Protein AF-A0A0S4LCI7-F1 (afdb_monomer_lite)

Organism: NCBI:txid1742973

Sequence (213 aa):
MNEFISEDDLQTFEGWLKYQAIDTSMMTTEELTTWRYCFEETRKQRAASSKVGLMNLKTVPGENKYAVAVREGTDLFLVLWIRRNQKGEYFVLKPMSDRQLDLHSRHHHDGTLHHKVFKQKVLPAQKSQSFPIINGFTPKDTGAICDPKAFTGIVEVASGILGPRHGCIGVVLADSGSGLPDYTWAYEILTQTVFREVSPHVVVSIMRKKHSG

pLDDT: mean 82.08, std 12.92, range [40.12, 97.25]

Structure (mmCIF, N/CA/C/O backbone):
data_AF-A0A0S4LCI7-F1
#
_entry.id   AF-A0A0S4LCI7-F1
#
loop_
_atom_site.group_PDB
_atom_site.id
_atom_site.type_symbol
_atom_site.label_atom_id
_atom_site.label_alt_id
_atom_site.label_comp_id
_atom_site.label_asym_id
_atom_site.label_entity_id
_atom_site.label_seq_id
_atom_site.pdbx_PDB_ins_code
_atom_site.Cartn_x
_atom_site.Cartn_y
_atom_site.Cartn_z
_atom_site.occupancy
_atom_site.B_iso_or_equiv
_atom_site.auth_seq_id
_atom_site.auth_comp_id
_atom_site.auth_asym_id
_atom_site.auth_atom_id
_atom_site.pdbx_PDB_model_num
ATOM 1 N N . MET A 1 1 ? -2.223 -10.525 21.954 1.00 47.72 1 MET A N 1
ATOM 2 C CA . MET A 1 1 ? -2.304 -10.668 20.484 1.00 47.72 1 MET A CA 1
ATOM 3 C C . MET A 1 1 ? -3.151 -9.503 19.995 1.00 47.72 1 MET A C 1
ATOM 5 O O . MET A 1 1 ? -4.313 -9.451 20.373 1.00 47.72 1 MET A O 1
ATOM 9 N N . ASN A 1 2 ? -2.580 -8.515 19.294 1.00 60.47 2 ASN A N 1
ATOM 10 C CA . ASN A 1 2 ? -3.410 -7.444 18.733 1.00 60.47 2 ASN A CA 1
ATOM 11 C C . ASN A 1 2 ? -4.132 -8.014 17.519 1.00 60.47 2 ASN A C 1
ATOM 13 O O . ASN A 1 2 ? -3.515 -8.315 16.502 1.00 60.47 2 ASN A O 1
ATOM 17 N N . GLU A 1 3 ? -5.429 -8.226 17.689 1.00 80.44 3 GLU A N 1
ATOM 18 C CA . GLU A 1 3 ? -6.339 -8.633 16.632 1.00 80.44 3 GLU A CA 1
ATOM 19 C C . GLU A 1 3 ? -6.263 -7.643 15.463 1.00 80.44 3 GLU A C 1
ATOM 21 O O . GLU A 1 3 ? -6.145 -6.429 15.671 1.00 80.44 3 GLU A O 1
ATOM 26 N N . PHE A 1 4 ? -6.302 -8.171 14.237 1.00 84.06 4 PHE A N 1
ATOM 27 C CA . PHE A 1 4 ? -6.323 -7.349 13.036 1.00 84.06 4 PHE A CA 1
ATOM 28 C C . PHE A 1 4 ? -7.497 -6.364 13.105 1.00 84.06 4 PHE A C 1
ATOM 30 O O . PHE A 1 4 ? -8.615 -6.738 13.435 1.00 84.06 4 PHE A O 1
ATOM 37 N N . ILE A 1 5 ? -7.213 -5.102 12.800 1.00 84.31 5 ILE A N 1
ATOM 38 C CA . ILE A 1 5 ? -8.198 -4.028 12.693 1.00 84.31 5 ILE A CA 1
ATOM 39 C C . ILE A 1 5 ? -8.401 -3.812 11.204 1.00 84.31 5 ILE A C 1
ATOM 41 O O . ILE A 1 5 ? -7.460 -3.409 10.512 1.00 84.31 5 ILE A O 1
ATOM 45 N N . SER A 1 6 ? -9.602 -4.123 10.742 1.00 86.62 6 SER A N 1
ATOM 46 C CA . SER A 1 6 ? -10.089 -3.833 9.406 1.00 86.62 6 SER A CA 1
ATOM 47 C C . SER A 1 6 ? -10.501 -2.368 9.287 1.00 86.62 6 SER A C 1
ATOM 49 O O . SER A 1 6 ? -10.585 -1.618 10.259 1.00 86.62 6 SER A O 1
ATOM 51 N N . GLU A 1 7 ? -10.754 -1.936 8.061 1.00 83.81 7 GLU A N 1
ATOM 52 C CA . GLU A 1 7 ? -11.326 -0.618 7.818 1.00 83.81 7 GLU A CA 1
ATOM 53 C C . GLU A 1 7 ? -12.780 -0.510 8.299 1.00 83.81 7 GLU A C 1
ATOM 55 O O . GLU A 1 7 ? -13.186 0.545 8.786 1.00 83.81 7 GLU A O 1
ATOM 60 N N . ASP A 1 8 ? -13.539 -1.605 8.229 1.00 86.06 8 ASP A N 1
ATOM 61 C CA . ASP A 1 8 ? -14.937 -1.640 8.667 1.00 86.06 8 ASP A CA 1
ATOM 62 C C . ASP A 1 8 ? -15.045 -1.460 10.189 1.00 86.06 8 ASP A C 1
ATOM 64 O O . ASP A 1 8 ? -15.966 -0.799 10.667 1.00 86.06 8 ASP A O 1
ATOM 68 N N . ASP A 1 9 ? -14.051 -1.930 10.952 1.00 86.38 9 ASP A N 1
ATOM 69 C CA . ASP A 1 9 ? -13.977 -1.688 12.399 1.00 86.38 9 ASP A CA 1
ATOM 70 C C . ASP A 1 9 ? -13.953 -0.188 12.726 1.00 86.38 9 ASP A C 1
ATOM 72 O O . ASP A 1 9 ? -14.488 0.239 13.751 1.00 86.38 9 ASP A O 1
ATOM 76 N N . LEU A 1 10 ? -13.399 0.641 11.832 1.00 86.50 10 LEU A N 1
ATOM 77 C CA . LEU A 1 10 ? -13.348 2.091 12.012 1.00 86.50 10 LEU A CA 1
ATOM 78 C C . LEU A 1 10 ? -14.710 2.781 11.838 1.00 86.50 10 LEU A C 1
ATOM 80 O O . LEU A 1 10 ? -14.784 3.993 12.053 1.00 86.50 10 LEU A O 1
ATOM 84 N N . GLN A 1 11 ? -15.752 2.050 11.424 1.00 86.31 11 GLN A N 1
ATOM 85 C CA . GLN A 1 11 ? -17.135 2.536 11.346 1.00 86.31 11 GLN A CA 1
ATOM 86 C C . GLN A 1 11 ? -17.870 2.429 12.687 1.00 86.31 11 GLN A C 1
ATOM 88 O O . GLN A 1 11 ? -18.958 2.988 12.837 1.00 86.31 11 GLN A O 1
ATOM 93 N N . THR A 1 12 ? -17.283 1.730 13.660 1.00 90.19 12 THR A N 1
ATOM 94 C CA . THR A 1 12 ? -17.812 1.594 15.021 1.00 90.19 12 THR A CA 1
ATOM 95 C C . THR A 1 12 ? -16.982 2.422 15.992 1.00 90.19 12 THR A C 1
ATOM 97 O O . THR A 1 12 ? -15.785 2.633 15.781 1.00 90.19 12 THR A O 1
ATOM 100 N N . PHE A 1 13 ? -17.606 2.897 17.069 1.00 88.38 13 PHE A N 1
ATOM 101 C CA . PHE A 1 13 ? -16.903 3.687 18.075 1.00 88.38 13 PHE A CA 1
ATOM 102 C C . PHE A 1 13 ? -15.833 2.843 18.780 1.00 88.38 13 PHE A C 1
ATOM 104 O O . PHE A 1 13 ? -14.697 3.279 18.945 1.00 88.38 13 PHE A O 1
ATOM 111 N N . GLU A 1 14 ? -16.173 1.602 19.118 1.00 89.00 14 GLU A N 1
ATOM 112 C CA . GLU A 1 14 ? -15.318 0.645 19.814 1.00 89.00 14 GLU A CA 1
ATOM 113 C C . GLU A 1 14 ? -14.102 0.253 18.960 1.00 89.00 14 GLU A C 1
ATOM 115 O O . GLU A 1 14 ? -12.961 0.303 19.430 1.00 89.00 14 GLU A O 1
ATOM 120 N N . GLY A 1 15 ? -14.320 -0.075 17.683 1.00 86.62 15 GLY A N 1
ATOM 121 C CA . GLY A 1 15 ? -13.236 -0.388 16.752 1.00 86.62 15 GLY A CA 1
ATOM 122 C C . GLY A 1 15 ? -12.342 0.821 16.467 1.00 86.62 15 GLY A C 1
ATOM 123 O O . GLY A 1 15 ? -11.115 0.688 16.408 1.00 86.62 15 GLY A O 1
ATOM 124 N N . TRP A 1 16 ? -12.917 2.025 16.390 1.00 87.62 16 TRP A N 1
ATOM 125 C CA . TRP A 1 16 ? -12.147 3.259 16.256 1.00 87.62 16 TRP A CA 1
ATOM 126 C C . TRP A 1 16 ? -11.293 3.564 17.499 1.00 87.62 16 TRP A C 1
ATOM 128 O O . TRP A 1 16 ? -10.125 3.914 17.349 1.00 87.62 16 TRP A O 1
ATOM 138 N N . LEU A 1 17 ? -11.793 3.359 18.722 1.00 87.75 17 LEU A N 1
ATOM 139 C CA . LEU A 1 17 ? -10.988 3.511 19.947 1.00 87.75 17 LEU A CA 1
ATOM 140 C C . LEU A 1 17 ? -9.850 2.488 20.027 1.00 87.75 17 LEU A C 1
ATOM 142 O O . LEU A 1 17 ? -8.710 2.847 20.332 1.00 87.75 17 LEU A O 1
ATOM 146 N N . LYS A 1 18 ? -10.126 1.227 19.675 1.00 86.00 18 LYS A N 1
ATOM 147 C CA . LYS A 1 18 ? -9.103 0.174 19.574 1.00 86.00 18 LYS A CA 1
ATOM 148 C C . LYS A 1 18 ? -8.014 0.554 18.568 1.00 86.00 18 LYS A C 1
ATOM 150 O O . LYS A 1 18 ? -6.822 0.352 18.823 1.00 86.00 18 LYS A O 1
ATOM 155 N N . TYR A 1 19 ? -8.402 1.162 17.447 1.00 83.69 19 TYR A N 1
ATOM 156 C CA . TYR A 1 19 ? -7.469 1.725 16.474 1.00 83.69 19 TYR A CA 1
ATOM 157 C C . TYR A 1 19 ? -6.592 2.829 17.081 1.00 83.69 19 TYR A C 1
ATOM 159 O O . TYR A 1 19 ? -5.370 2.761 16.924 1.00 83.69 19 TYR A O 1
ATOM 167 N N . GLN A 1 20 ? -7.179 3.759 17.842 1.00 84.50 20 GLN A N 1
ATOM 168 C CA . GLN A 1 20 ? -6.447 4.808 18.570 1.00 84.50 20 GLN A CA 1
ATOM 169 C C . GLN A 1 20 ? -5.599 4.279 19.742 1.00 84.50 20 GLN A C 1
ATOM 171 O O . GLN A 1 20 ? -4.829 5.038 20.323 1.00 84.50 20 GLN A O 1
ATOM 176 N N . ALA A 1 21 ? -5.691 2.982 20.066 1.00 83.38 21 ALA A N 1
ATOM 177 C CA . ALA A 1 21 ? -5.013 2.355 21.202 1.00 83.38 21 ALA A CA 1
ATOM 178 C C . ALA A 1 21 ? -5.456 2.903 22.569 1.00 83.38 21 ALA A C 1
ATOM 180 O O . ALA A 1 21 ? -4.655 2.957 23.499 1.00 83.38 21 ALA A O 1
ATOM 181 N N . ILE A 1 22 ? -6.718 3.314 22.677 1.00 81.25 22 ILE A N 1
ATOM 182 C CA . ILE A 1 22 ? -7.282 3.876 23.904 1.00 81.25 22 ILE A CA 1
ATOM 183 C C . ILE A 1 22 ? -7.917 2.755 24.725 1.00 81.25 22 ILE A C 1
ATOM 185 O O . ILE A 1 22 ? -8.750 2.008 24.211 1.00 81.25 22 ILE A O 1
ATOM 189 N N . ASP A 1 23 ? -7.538 2.660 25.999 1.00 78.06 23 ASP A N 1
ATOM 190 C CA . ASP A 1 23 ? -8.190 1.782 26.969 1.00 78.06 23 ASP A CA 1
ATOM 191 C C . ASP A 1 23 ? -9.361 2.517 27.628 1.00 78.06 23 ASP A C 1
ATOM 193 O O . ASP A 1 23 ? -9.180 3.442 28.420 1.00 78.06 23 ASP A O 1
ATOM 197 N N . THR A 1 24 ? -10.580 2.097 27.294 1.00 77.81 24 THR A N 1
ATOM 198 C CA . THR A 1 24 ? -11.809 2.707 27.809 1.00 77.81 24 THR A CA 1
ATOM 199 C C . THR A 1 24 ? -12.101 2.365 29.265 1.00 77.81 24 THR A C 1
ATOM 201 O O . THR A 1 24 ? -12.928 3.033 29.879 1.00 77.81 24 THR A O 1
ATOM 204 N N . SER A 1 25 ? -11.459 1.335 29.831 1.00 79.50 25 SER A N 1
ATOM 205 C CA . SER A 1 25 ? -11.727 0.878 31.203 1.00 79.50 25 SER A CA 1
ATOM 206 C C . SER A 1 25 ? -11.283 1.877 32.274 1.00 79.50 25 SER A C 1
ATOM 208 O O . SER A 1 25 ? -11.773 1.827 33.400 1.00 79.50 25 SER A O 1
ATOM 210 N N . MET A 1 26 ? -10.393 2.807 31.914 1.00 74.69 26 MET A N 1
ATOM 211 C CA . MET A 1 26 ? -9.861 3.831 32.815 1.00 74.69 26 MET A CA 1
ATOM 212 C C . MET A 1 26 ? -10.446 5.227 32.564 1.00 74.69 26 MET A C 1
ATOM 214 O O . MET A 1 26 ? -9.968 6.197 33.145 1.00 74.69 26 MET A O 1
ATOM 218 N N . MET A 1 27 ? -11.452 5.347 31.695 1.00 85.56 27 MET A N 1
ATOM 219 C CA . MET A 1 27 ? -11.972 6.645 31.267 1.00 85.56 27 MET A CA 1
ATOM 220 C C . MET A 1 27 ? -13.183 7.080 32.078 1.00 85.56 27 MET A C 1
ATOM 222 O O . MET A 1 27 ? -14.080 6.294 32.387 1.00 85.56 27 MET A O 1
ATOM 226 N N . THR A 1 28 ? -13.242 8.374 32.354 1.00 88.94 28 THR A N 1
ATOM 227 C CA . THR A 1 28 ? -14.430 9.022 32.901 1.00 88.94 28 THR A CA 1
ATOM 228 C C . THR A 1 28 ? -15.532 9.154 31.842 1.00 88.94 28 THR A C 1
ATOM 230 O O . THR A 1 28 ? -15.294 9.124 30.631 1.00 88.94 28 THR A O 1
ATOM 233 N N . THR A 1 29 ? -16.771 9.357 32.291 1.00 88.31 29 THR A N 1
ATOM 234 C CA . THR A 1 29 ? -17.929 9.587 31.408 1.00 88.31 29 THR A CA 1
ATOM 235 C C . THR A 1 29 ? -17.754 10.824 30.514 1.00 88.31 29 THR A C 1
ATOM 237 O O . THR A 1 29 ? -18.189 10.834 29.360 1.00 88.31 29 THR A O 1
ATOM 240 N N . GLU A 1 30 ? -17.103 11.869 31.024 1.00 89.56 30 GLU A N 1
ATOM 241 C CA . GLU A 1 30 ? -16.842 13.120 30.299 1.00 89.56 30 GLU A CA 1
ATOM 242 C C . GLU A 1 30 ? -15.812 12.917 29.181 1.00 89.56 30 GLU A C 1
ATOM 244 O O . GLU A 1 30 ? -16.014 13.360 28.044 1.00 89.56 30 GLU A O 1
ATOM 249 N N . GLU A 1 31 ? -14.747 12.165 29.460 1.00 86.69 31 GLU A N 1
ATOM 250 C CA . GLU A 1 31 ? -13.765 11.781 28.447 1.00 86.69 31 GLU A CA 1
ATOM 251 C C . GLU A 1 31 ? -14.409 10.900 27.372 1.00 86.69 31 GLU A C 1
ATOM 253 O O . GLU A 1 31 ? -14.247 11.175 26.183 1.00 86.69 31 GLU A O 1
ATOM 258 N N . LEU A 1 32 ? -15.213 9.900 27.754 1.00 88.75 32 LEU A N 1
ATOM 259 C CA . LEU A 1 32 ? -15.938 9.056 26.794 1.00 88.75 32 LEU A CA 1
ATOM 260 C C . LEU A 1 32 ? -16.874 9.873 25.892 1.00 88.75 32 LEU A C 1
ATOM 262 O O . LEU A 1 32 ? -16.963 9.607 24.691 1.00 88.75 32 LEU A O 1
ATOM 266 N N . THR A 1 33 ? -17.534 10.893 26.444 1.00 89.75 33 THR A N 1
ATOM 267 C CA . THR A 1 33 ? -18.386 11.817 25.680 1.00 89.75 33 THR A CA 1
ATOM 268 C C . THR A 1 33 ? -17.564 12.618 24.669 1.00 89.75 33 THR A C 1
ATOM 270 O O . THR A 1 33 ? -17.953 12.732 23.505 1.00 89.75 33 THR A O 1
ATOM 273 N N . THR A 1 34 ? -16.392 13.106 25.080 1.00 89.94 34 THR A N 1
ATOM 274 C CA . THR A 1 34 ? -15.459 13.827 24.203 1.00 89.94 34 THR A CA 1
ATOM 275 C C . THR A 1 34 ? -14.972 12.941 23.056 1.00 89.94 34 THR A C 1
ATOM 277 O O . THR A 1 34 ? -15.014 13.342 21.893 1.00 89.94 34 THR A O 1
ATOM 280 N N . TRP A 1 35 ? -14.577 11.700 23.345 1.00 89.12 35 TRP A N 1
ATOM 281 C CA . TRP A 1 35 ? -14.148 10.761 22.309 1.00 89.12 35 TRP A CA 1
ATOM 282 C C . TRP A 1 35 ? -15.275 10.387 21.357 1.00 89.12 35 TRP A C 1
ATOM 284 O O . TRP A 1 35 ? -15.040 10.268 20.153 1.00 89.12 35 TRP A O 1
ATOM 294 N N . ARG A 1 36 ? -16.504 10.252 21.863 1.00 91.38 36 ARG A N 1
ATOM 295 C CA . ARG A 1 36 ? -17.680 9.998 21.026 1.00 91.38 36 ARG A CA 1
ATOM 296 C C . ARG A 1 36 ? -17.965 11.164 20.084 1.00 91.38 36 ARG A C 1
ATOM 298 O O . ARG A 1 36 ? -18.243 10.931 18.911 1.00 91.38 36 ARG A O 1
ATOM 305 N N . TYR A 1 37 ? -17.816 12.400 20.556 1.00 89.81 37 TYR A N 1
ATOM 306 C CA . TYR A 1 37 ? -17.877 13.580 19.695 1.00 89.81 37 TYR A CA 1
ATOM 307 C C . TYR A 1 37 ? -16.797 13.541 18.598 1.00 89.81 37 TYR A C 1
ATOM 309 O O . TYR A 1 37 ? -17.117 13.669 17.418 1.00 89.81 37 TYR A O 1
ATOM 317 N N . CYS A 1 38 ? -15.535 13.276 18.955 1.00 88.25 38 CYS A N 1
ATOM 318 C CA . CYS A 1 38 ? -14.433 13.167 17.989 1.00 88.25 38 CYS A CA 1
ATOM 319 C C . CYS A 1 38 ? -14.655 12.062 16.944 1.00 88.25 38 CYS A C 1
ATOM 321 O O . CYS A 1 38 ? -14.330 12.245 15.766 1.00 88.25 38 CYS A O 1
ATOM 323 N N . PHE A 1 39 ? -15.207 10.922 17.359 1.00 90.06 39 PHE A N 1
ATOM 324 C CA . PHE A 1 39 ? -15.571 9.832 16.459 1.00 90.06 39 PHE A CA 1
ATOM 325 C C . PHE A 1 39 ? -16.629 10.275 15.444 1.00 90.06 39 PHE A C 1
ATOM 327 O O . PHE A 1 39 ? -16.438 10.081 14.244 1.00 90.06 39 PHE A O 1
ATOM 334 N N . GLU A 1 40 ? -17.705 10.920 15.901 1.00 91.12 40 GLU A N 1
ATOM 335 C CA . GLU A 1 40 ? -18.764 11.412 15.017 1.00 91.12 40 GLU A CA 1
ATOM 336 C C . GLU A 1 40 ? -18.252 12.468 14.032 1.00 91.12 40 GLU A C 1
ATOM 338 O O . GLU A 1 40 ? -18.571 12.406 12.845 1.00 91.12 40 GLU A O 1
ATOM 343 N N . GLU A 1 41 ? -17.399 13.392 14.480 1.00 88.06 41 GLU A N 1
ATOM 344 C CA . GLU A 1 41 ? -16.765 14.375 13.595 1.00 88.06 41 GLU A CA 1
ATOM 345 C C . GLU A 1 41 ? -15.849 13.707 12.564 1.00 88.06 41 GLU A C 1
ATOM 347 O O . GLU A 1 41 ? -15.928 14.010 11.372 1.00 88.06 41 GLU A O 1
ATOM 352 N N . THR A 1 42 ? -15.043 12.726 12.981 1.00 83.44 42 THR A N 1
ATOM 353 C CA . THR A 1 42 ? -14.201 11.943 12.063 1.00 83.44 42 THR A CA 1
ATOM 354 C C . THR A 1 42 ? -15.057 11.197 11.036 1.00 83.44 42 THR A C 1
ATOM 356 O O . THR A 1 42 ? -14.738 11.184 9.846 1.00 83.44 42 THR A O 1
ATOM 359 N N . ARG A 1 43 ? -16.176 10.602 11.466 1.00 85.19 43 ARG A N 1
ATOM 360 C CA . ARG A 1 43 ? -17.111 9.888 10.590 1.00 85.19 43 ARG A CA 1
ATOM 361 C C . ARG A 1 43 ? -17.756 10.829 9.572 1.00 85.19 43 ARG A C 1
ATOM 363 O O . ARG A 1 43 ? -17.787 10.500 8.387 1.00 85.19 43 ARG A O 1
ATOM 370 N N . LYS A 1 44 ? -18.200 12.017 9.998 1.00 84.75 44 LYS A N 1
ATOM 371 C CA . LYS A 1 44 ? -18.726 13.061 9.099 1.00 84.75 44 LYS A CA 1
ATOM 372 C C . LYS A 1 44 ? -17.680 13.505 8.077 1.00 84.75 44 LYS A C 1
ATOM 374 O O . LYS A 1 44 ? -17.993 13.595 6.894 1.00 84.75 44 LYS A O 1
ATOM 379 N N . GLN A 1 45 ? -16.438 13.738 8.506 1.00 78.50 45 GLN A N 1
ATOM 380 C CA . GLN A 1 45 ? -15.343 14.132 7.612 1.00 78.50 45 GLN A CA 1
ATOM 381 C C . GLN A 1 45 ? -15.032 13.055 6.565 1.00 78.50 45 GLN A C 1
ATOM 383 O O . GLN A 1 45 ? -14.842 13.370 5.388 1.00 78.50 45 GLN A O 1
ATOM 388 N N . ARG A 1 46 ? -15.023 11.777 6.964 1.00 75.44 46 ARG A N 1
ATOM 389 C CA . ARG A 1 46 ? -14.846 10.653 6.032 1.00 75.44 46 ARG A CA 1
ATOM 390 C C . ARG A 1 46 ? -15.996 10.553 5.039 1.00 75.44 46 ARG A C 1
ATOM 392 O O . ARG A 1 46 ? -15.744 10.450 3.846 1.00 75.44 46 ARG A O 1
ATOM 399 N N . ALA A 1 47 ? -17.238 10.661 5.508 1.00 77.00 47 ALA A N 1
ATOM 400 C CA . ALA A 1 47 ? -18.415 10.643 4.640 1.00 77.00 47 ALA A CA 1
ATOM 401 C C . ALA A 1 47 ? -18.435 11.817 3.642 1.00 77.00 47 ALA A C 1
ATOM 403 O O . ALA A 1 47 ? -18.903 11.660 2.517 1.00 77.00 47 ALA A O 1
ATOM 404 N N . ALA A 1 48 ? -17.906 12.979 4.034 1.00 75.00 48 ALA A N 1
ATOM 405 C CA . ALA A 1 48 ? -17.774 14.147 3.164 1.00 75.00 48 ALA A CA 1
ATOM 406 C C . ALA A 1 48 ? -16.590 14.051 2.180 1.00 75.00 48 ALA A C 1
ATOM 408 O O . ALA A 1 48 ? -16.543 14.791 1.194 1.00 75.00 48 ALA A O 1
ATOM 409 N N . SER A 1 49 ? -15.628 13.159 2.427 1.00 67.19 49 SER A N 1
ATOM 410 C CA . SER A 1 49 ? -14.463 12.983 1.562 1.00 67.19 49 SER A CA 1
ATOM 411 C C . SER A 1 49 ? -14.860 12.256 0.278 1.00 67.19 49 SER A C 1
ATOM 413 O O . SER A 1 49 ? -15.393 11.148 0.297 1.00 67.19 49 SER A O 1
ATOM 415 N N . SER A 1 50 ? -14.584 12.875 -0.872 1.00 61.09 50 SER A N 1
ATOM 416 C CA . SER A 1 50 ? -14.851 12.249 -2.169 1.00 61.09 50 SER A CA 1
ATOM 417 C C . SER A 1 50 ? -13.927 11.053 -2.375 1.00 61.09 50 SER A C 1
ATOM 419 O O . SER A 1 50 ? -12.707 11.194 -2.316 1.00 61.09 50 SER A O 1
ATOM 421 N N . LYS A 1 51 ? -14.491 9.879 -2.662 1.00 68.06 51 LYS A N 1
ATOM 422 C CA . LYS A 1 51 ? -13.700 8.711 -3.069 1.00 68.06 51 LYS A CA 1
ATOM 423 C C . LYS A 1 51 ? -13.015 8.992 -4.409 1.00 68.06 51 LYS A C 1
ATOM 425 O O . LYS A 1 51 ? -13.596 9.635 -5.281 1.00 68.06 51 LYS A O 1
ATOM 430 N N . VAL A 1 52 ? -11.794 8.482 -4.590 1.00 65.88 52 VAL A N 1
ATOM 431 C CA . VAL A 1 52 ? -10.998 8.685 -5.821 1.00 65.88 52 VAL A CA 1
ATOM 432 C C . VAL A 1 52 ? -11.692 8.082 -7.054 1.00 65.88 52 VAL A C 1
ATOM 434 O O . VAL A 1 52 ? -11.501 8.565 -8.170 1.00 65.88 52 VAL A O 1
ATOM 437 N N . GLY A 1 53 ? -12.531 7.057 -6.859 1.00 72.06 53 GLY A N 1
ATOM 438 C CA . GLY A 1 53 ? -13.244 6.371 -7.937 1.00 72.06 53 GLY A CA 1
ATOM 439 C C . GLY A 1 53 ? -12.304 5.546 -8.820 1.00 72.06 53 GLY A C 1
ATOM 440 O O . GLY A 1 53 ? -11.262 5.075 -8.364 1.00 72.06 53 GLY A O 1
ATOM 441 N N . LEU A 1 54 ? -12.670 5.346 -10.088 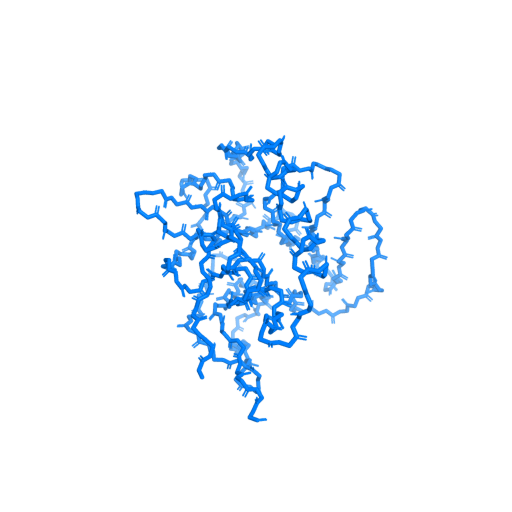1.00 73.69 54 LEU A N 1
ATOM 442 C CA . LEU A 1 54 ? -11.809 4.671 -11.063 1.00 73.69 54 LEU A CA 1
ATOM 443 C C . LEU A 1 54 ? -10.718 5.634 -11.554 1.00 73.69 54 LEU A C 1
ATOM 445 O O . LEU A 1 54 ? -11.012 6.682 -12.134 1.00 73.69 54 LEU A O 1
ATOM 449 N N . MET A 1 55 ? -9.447 5.274 -11.364 1.00 72.19 55 MET A N 1
ATOM 450 C CA . MET A 1 55 ? -8.337 6.079 -11.876 1.00 72.19 55 MET A CA 1
ATOM 451 C C . MET A 1 55 ? -8.149 5.872 -13.380 1.00 72.19 55 MET A C 1
ATOM 453 O O . MET A 1 55 ? -7.851 4.774 -13.840 1.00 72.19 55 MET A O 1
ATOM 457 N N . ASN A 1 56 ? -8.234 6.956 -14.153 1.00 71.31 56 ASN A N 1
ATOM 458 C CA . ASN A 1 56 ? -7.921 6.936 -15.581 1.00 71.31 56 ASN A CA 1
ATOM 459 C C . ASN A 1 56 ? -6.401 7.051 -15.807 1.00 71.31 56 ASN A C 1
ATOM 461 O O . ASN A 1 56 ? -5.863 8.138 -16.046 1.00 71.31 56 ASN A O 1
ATOM 465 N N . LEU A 1 57 ? -5.694 5.926 -15.685 1.00 81.50 57 LEU A N 1
ATOM 466 C CA . LEU A 1 57 ? -4.263 5.836 -15.967 1.00 81.50 57 LEU A CA 1
ATOM 467 C C . LEU A 1 57 ? -4.035 5.544 -17.453 1.00 81.50 57 LEU A C 1
ATOM 469 O O . LEU A 1 57 ? -4.151 4.411 -17.907 1.00 81.50 57 LEU A O 1
ATOM 473 N N . LYS A 1 58 ? -3.645 6.567 -18.220 1.00 79.62 58 LYS A N 1
ATOM 474 C CA . LYS A 1 58 ? -3.303 6.396 -19.638 1.00 79.62 58 LYS A CA 1
ATOM 475 C C . LYS A 1 58 ? -2.084 5.490 -19.808 1.00 79.62 58 LYS A C 1
ATOM 477 O O . LYS A 1 58 ? -1.044 5.701 -19.173 1.00 79.62 58 LYS A O 1
ATOM 482 N N . THR A 1 59 ? -2.175 4.520 -20.709 1.00 80.25 59 THR A N 1
ATOM 483 C CA . THR A 1 59 ? -1.014 3.756 -21.175 1.00 80.25 59 THR A CA 1
ATOM 484 C C . THR A 1 59 ? -0.150 4.652 -22.054 1.00 80.25 59 THR A C 1
ATOM 486 O O . THR A 1 59 ? -0.642 5.287 -22.982 1.00 80.25 59 THR A O 1
ATOM 489 N N . VAL A 1 60 ? 1.140 4.728 -21.735 1.00 82.75 60 VAL A N 1
ATOM 490 C CA . VAL A 1 60 ? 2.129 5.494 -22.495 1.00 82.75 60 VAL A CA 1
ATOM 491 C C . VAL A 1 60 ? 3.206 4.501 -22.925 1.00 82.75 60 VAL A C 1
ATOM 493 O O . VAL A 1 60 ? 3.778 3.847 -22.050 1.00 82.75 60 VAL A O 1
ATOM 496 N N . PRO A 1 61 ? 3.478 4.344 -24.233 1.00 85.75 61 PRO A N 1
ATOM 497 C CA . PRO A 1 61 ? 4.521 3.439 -24.704 1.00 85.75 61 PRO A CA 1
ATOM 498 C C . PRO A 1 61 ? 5.872 3.735 -24.043 1.00 85.75 61 PRO A C 1
ATOM 500 O O . PRO A 1 61 ? 6.260 4.895 -23.902 1.00 85.75 61 PRO A O 1
ATOM 503 N N . GLY A 1 62 ? 6.587 2.691 -23.622 1.00 84.25 62 GLY A N 1
ATOM 504 C CA . GLY A 1 62 ? 7.881 2.821 -22.940 1.00 84.25 62 GLY A CA 1
ATOM 505 C C . GLY A 1 62 ? 7.803 3.188 -21.451 1.00 84.25 62 GLY A C 1
ATOM 506 O O . GLY A 1 62 ? 8.845 3.310 -20.808 1.00 84.25 62 GLY A O 1
ATOM 507 N N . GLU A 1 63 ? 6.603 3.345 -20.884 1.00 89.88 63 GLU A N 1
ATOM 508 C CA . GLU A 1 63 ? 6.408 3.416 -19.434 1.00 89.88 63 GLU A CA 1
ATOM 509 C C . GLU A 1 63 ? 5.974 2.066 -18.871 1.00 89.88 63 GLU A C 1
ATOM 511 O O . GLU A 1 63 ? 5.165 1.368 -19.476 1.00 89.88 63 GLU A O 1
ATOM 516 N N . ASN A 1 64 ? 6.449 1.746 -17.667 1.00 93.44 64 ASN A N 1
ATOM 517 C CA . ASN A 1 64 ? 5.973 0.589 -16.911 1.00 93.44 64 ASN A CA 1
ATOM 518 C C . ASN A 1 64 ? 5.225 1.056 -15.669 1.00 93.44 64 ASN A C 1
ATOM 520 O O . ASN A 1 64 ? 5.654 2.003 -14.999 1.00 93.44 64 ASN A O 1
ATOM 524 N N . LYS A 1 65 ? 4.106 0.397 -15.366 1.00 94.94 65 LYS A N 1
ATOM 525 C CA . LYS A 1 65 ? 3.320 0.666 -14.161 1.00 94.94 65 LYS A CA 1
ATOM 526 C C . LYS A 1 65 ? 3.117 -0.629 -13.393 1.00 94.94 65 LYS A C 1
ATOM 528 O O . LYS A 1 65 ? 2.633 -1.596 -13.965 1.00 94.94 65 LYS A O 1
ATOM 533 N N . TYR A 1 66 ? 3.422 -0.624 -12.106 1.00 95.69 66 TYR A N 1
ATOM 534 C CA . TYR A 1 66 ? 3.214 -1.768 -11.226 1.00 95.69 66 TYR A CA 1
ATOM 535 C C . TYR A 1 66 ? 2.260 -1.371 -10.109 1.00 95.69 66 TYR A C 1
ATOM 537 O O . TYR A 1 66 ? 2.438 -0.309 -9.515 1.00 95.69 66 TYR A O 1
ATOM 545 N N . ALA A 1 67 ? 1.248 -2.180 -9.828 1.00 94.94 67 ALA A N 1
ATOM 546 C CA . ALA A 1 67 ? 0.277 -1.898 -8.775 1.00 94.94 67 ALA A CA 1
ATOM 547 C C . ALA A 1 67 ? 0.495 -2.783 -7.550 1.00 94.94 67 ALA A C 1
ATOM 549 O O . ALA A 1 67 ? 0.901 -3.939 -7.660 1.00 94.94 67 ALA A O 1
ATOM 550 N N . VAL A 1 68 ? 0.139 -2.246 -6.387 1.00 95.25 68 VAL A N 1
ATOM 551 C CA . VAL A 1 68 ? -0.240 -3.033 -5.217 1.00 95.25 68 VAL A CA 1
ATOM 552 C C . VAL A 1 68 ? -1.700 -2.742 -4.940 1.00 95.25 68 VAL A C 1
ATOM 554 O O . VAL A 1 68 ? -2.092 -1.578 -4.789 1.00 95.25 68 VAL A O 1
ATOM 557 N N . ALA A 1 69 ? -2.505 -3.794 -4.893 1.00 94.50 69 ALA A N 1
ATOM 558 C CA . ALA A 1 69 ? -3.936 -3.663 -4.715 1.00 94.50 69 ALA A CA 1
ATOM 559 C C . ALA A 1 69 ? -4.474 -4.703 -3.734 1.00 94.50 69 ALA A C 1
ATOM 561 O O . ALA A 1 69 ? -3.981 -5.827 -3.679 1.00 94.50 69 ALA A O 1
ATOM 562 N N . VAL A 1 70 ? -5.475 -4.310 -2.950 1.00 93.44 70 VAL A N 1
ATOM 563 C CA . VAL A 1 70 ? -6.129 -5.163 -1.955 1.00 93.44 70 VAL A CA 1
ATOM 564 C C . VAL A 1 70 ? -7.451 -5.655 -2.516 1.00 93.44 70 VAL A C 1
ATOM 566 O O . VAL A 1 70 ? -8.254 -4.856 -3.002 1.00 93.44 70 VAL A O 1
ATOM 569 N N . ARG A 1 71 ? -7.678 -6.966 -2.453 1.00 93.44 71 ARG A N 1
ATOM 570 C CA . ARG A 1 71 ? -8.950 -7.572 -2.838 1.00 93.44 71 ARG A CA 1
ATOM 571 C C . ARG A 1 71 ? -9.909 -7.585 -1.654 1.00 93.44 71 ARG A C 1
ATOM 573 O O . ARG A 1 71 ? -9.639 -8.242 -0.652 1.00 93.44 71 ARG A O 1
ATOM 580 N N . GLU A 1 72 ? -11.027 -6.885 -1.804 1.00 87.75 72 GLU A N 1
ATOM 581 C CA . GLU A 1 72 ? -12.098 -6.755 -0.812 1.00 87.75 72 GLU A CA 1
ATOM 582 C C . GLU A 1 72 ? -13.415 -7.180 -1.473 1.00 87.75 72 GLU A C 1
ATOM 584 O O . GLU A 1 72 ? -13.990 -6.452 -2.284 1.00 87.75 72 GLU A O 1
ATOM 589 N N . GLY A 1 73 ? -13.874 -8.399 -1.177 1.00 87.75 73 GLY A N 1
ATOM 590 C CA . GLY A 1 73 ? -15.002 -8.997 -1.892 1.00 87.75 73 GLY A CA 1
ATOM 591 C C . GLY A 1 73 ? -14.700 -9.166 -3.387 1.00 87.75 73 GLY A C 1
ATOM 592 O O . GLY A 1 73 ? -13.710 -9.796 -3.763 1.00 87.75 73 GLY A O 1
ATOM 593 N N . THR A 1 74 ? -15.560 -8.615 -4.246 1.00 88.12 74 THR A N 1
ATOM 594 C CA . THR A 1 74 ? -15.388 -8.653 -5.710 1.00 88.12 74 THR A CA 1
ATOM 595 C C . THR A 1 74 ? -14.467 -7.558 -6.238 1.00 88.12 74 THR A C 1
ATOM 597 O O . THR A 1 74 ? -13.949 -7.676 -7.350 1.00 88.12 74 THR A O 1
ATOM 600 N N . ASP A 1 75 ? -14.237 -6.511 -5.450 1.00 90.12 75 ASP A N 1
ATOM 601 C CA . ASP A 1 75 ? -13.515 -5.325 -5.883 1.00 90.12 75 ASP A CA 1
ATOM 602 C C . ASP A 1 75 ? -12.013 -5.442 -5.602 1.00 90.12 75 ASP A C 1
ATOM 604 O O . ASP A 1 75 ? -11.562 -6.105 -4.663 1.00 90.12 75 ASP A O 1
ATOM 608 N N . LEU A 1 76 ? -11.221 -4.782 -6.449 1.00 91.88 76 LEU A N 1
ATOM 609 C CA . LEU A 1 76 ? -9.777 -4.651 -6.288 1.00 91.88 76 LEU A CA 1
ATOM 610 C C . LEU A 1 76 ? -9.445 -3.176 -6.070 1.00 91.88 76 LEU A C 1
ATOM 612 O O . LEU A 1 76 ? -9.593 -2.360 -6.979 1.00 91.88 76 LEU A O 1
ATOM 616 N N . PHE A 1 77 ? -8.982 -2.832 -4.875 1.00 91.50 77 PHE A N 1
ATOM 617 C CA . PHE A 1 77 ? -8.673 -1.457 -4.497 1.00 91.50 77 PHE A CA 1
ATOM 618 C C . PHE A 1 77 ? -7.181 -1.189 -4.629 1.00 91.50 77 PHE A C 1
ATOM 620 O O . PHE A 1 77 ? -6.357 -1.839 -3.989 1.00 91.50 77 PHE A O 1
ATOM 627 N N . LEU A 1 78 ? -6.818 -0.204 -5.444 1.00 91.00 78 LEU A N 1
ATOM 628 C CA . LEU A 1 78 ? -5.449 0.269 -5.565 1.00 91.00 78 LEU A CA 1
ATOM 629 C C . LEU A 1 78 ? -5.037 0.966 -4.264 1.00 91.00 78 LEU A C 1
ATOM 631 O O . LEU A 1 78 ? -5.696 1.914 -3.841 1.00 91.00 78 LEU A O 1
ATOM 635 N N . VAL A 1 79 ? -3.928 0.538 -3.660 1.00 90.12 79 VAL A N 1
ATOM 636 C CA . VAL A 1 79 ? -3.377 1.160 -2.438 1.00 90.12 79 VAL A CA 1
ATOM 637 C C . VAL A 1 79 ? -2.030 1.832 -2.675 1.00 90.12 79 VAL A C 1
ATOM 639 O O . VAL A 1 79 ? -1.656 2.754 -1.951 1.00 90.12 79 VAL A O 1
ATOM 642 N N . LEU A 1 80 ? -1.304 1.392 -3.701 1.00 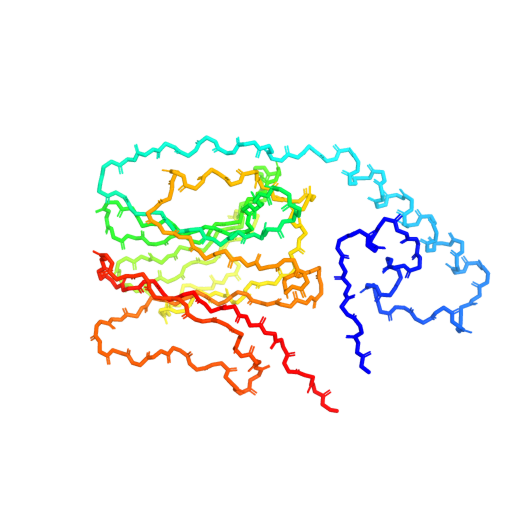91.19 80 LEU A N 1
ATOM 643 C CA . LEU A 1 80 ? -0.027 1.952 -4.119 1.00 91.19 80 LEU A CA 1
ATOM 644 C C . LEU A 1 80 ? 0.216 1.616 -5.589 1.00 91.19 80 LEU A C 1
ATOM 646 O O . LEU A 1 80 ? -0.170 0.545 -6.052 1.00 91.19 80 LEU A O 1
ATOM 650 N N . TRP A 1 81 ? 0.919 2.475 -6.315 1.00 92.81 81 TRP A N 1
ATOM 651 C CA . TRP A 1 81 ? 1.483 2.101 -7.605 1.00 92.81 81 TRP A CA 1
ATOM 652 C C . TRP A 1 81 ? 2.851 2.720 -7.840 1.00 92.81 81 TRP A C 1
ATOM 654 O O . TRP A 1 81 ? 3.202 3.770 -7.301 1.00 92.81 81 TRP A O 1
ATOM 664 N N . ILE A 1 82 ? 3.630 2.030 -8.659 1.00 93.69 82 ILE A N 1
ATOM 665 C CA . ILE A 1 82 ? 4.966 2.403 -9.071 1.00 93.69 82 ILE A CA 1
ATOM 666 C C . ILE A 1 82 ? 4.915 2.718 -10.558 1.00 93.69 82 ILE A C 1
ATOM 668 O O . ILE A 1 82 ? 4.469 1.894 -11.351 1.00 93.69 82 ILE A O 1
ATOM 672 N N . ARG A 1 83 ? 5.391 3.895 -10.954 1.00 93.31 83 ARG A N 1
ATOM 673 C CA . ARG A 1 83 ? 5.559 4.279 -12.358 1.00 93.31 83 ARG A CA 1
ATOM 674 C C . ARG A 1 83 ? 7.036 4.403 -12.669 1.00 93.31 83 ARG A C 1
ATOM 676 O O . ARG A 1 83 ? 7.733 5.150 -11.992 1.00 93.31 83 ARG A O 1
ATOM 683 N N . ARG A 1 84 ? 7.488 3.749 -13.733 1.00 92.44 84 ARG A N 1
ATOM 684 C CA . ARG A 1 84 ? 8.762 4.045 -14.385 1.00 92.44 84 ARG A CA 1
ATOM 685 C C . ARG A 1 84 ? 8.486 4.851 -15.644 1.00 92.44 84 ARG A C 1
ATOM 687 O O . ARG A 1 84 ? 7.776 4.372 -16.529 1.00 92.44 84 ARG A O 1
ATOM 694 N N . ASN A 1 85 ? 9.021 6.064 -15.726 1.00 88.88 85 ASN A N 1
ATOM 695 C CA . ASN A 1 85 ? 8.871 6.880 -16.929 1.00 88.88 85 ASN A CA 1
ATOM 696 C C . ASN A 1 85 ? 9.873 6.465 -18.025 1.00 88.88 85 ASN A C 1
ATOM 698 O O . ASN A 1 85 ? 10.778 5.655 -17.805 1.00 88.88 85 ASN A O 1
ATOM 702 N N . GLN A 1 86 ? 9.739 7.062 -19.209 1.00 88.25 86 GLN A N 1
ATOM 703 C CA . GLN A 1 86 ? 10.625 6.805 -20.352 1.00 88.25 86 GLN A CA 1
ATOM 704 C C . GLN A 1 86 ? 12.096 7.182 -20.092 1.00 88.25 86 GLN A C 1
ATOM 706 O O . GLN A 1 86 ? 12.989 6.641 -20.735 1.00 88.25 86 GLN A O 1
ATOM 711 N N . LYS A 1 87 ? 12.365 8.075 -19.129 1.00 87.31 87 LYS A N 1
ATOM 712 C CA . LYS A 1 87 ? 13.724 8.462 -18.713 1.00 87.31 87 LYS A CA 1
ATOM 713 C C . LYS A 1 87 ? 14.350 7.481 -17.713 1.00 87.31 87 LYS A C 1
ATOM 715 O O . LYS A 1 87 ? 15.475 7.695 -17.281 1.00 87.31 87 LYS A O 1
ATOM 720 N N . GLY A 1 88 ? 13.629 6.428 -17.323 1.00 86.00 88 GLY A N 1
ATOM 721 C CA . GLY A 1 88 ? 14.087 5.457 -16.330 1.00 86.00 88 GLY A CA 1
ATOM 722 C C . GLY A 1 88 ? 13.989 5.935 -14.882 1.00 86.00 88 GLY A C 1
ATOM 723 O O . GLY A 1 88 ? 14.584 5.321 -14.003 1.00 86.00 88 GLY A O 1
ATOM 724 N N . GLU A 1 89 ? 13.241 7.005 -14.617 1.00 88.56 89 GLU A N 1
ATOM 725 C CA . GLU A 1 89 ? 12.958 7.471 -13.259 1.00 88.56 89 GLU A CA 1
ATOM 726 C C . GLU A 1 89 ? 11.756 6.719 -12.684 1.00 88.56 89 GLU A C 1
ATOM 728 O O . GLU A 1 89 ? 10.783 6.452 -13.399 1.00 88.56 89 GLU A O 1
ATOM 733 N N . TYR A 1 90 ? 11.802 6.430 -11.385 1.00 89.25 90 TYR A N 1
ATOM 734 C CA . TYR A 1 90 ? 10.754 5.697 -10.679 1.00 89.25 90 TYR A CA 1
ATOM 735 C C . TYR A 1 90 ? 9.987 6.610 -9.735 1.00 89.25 90 TYR A C 1
ATOM 737 O O . TYR A 1 90 ? 10.556 7.474 -9.069 1.00 89.25 90 TYR A O 1
ATOM 745 N N . PHE A 1 91 ? 8.683 6.389 -9.656 1.00 87.94 91 PHE A N 1
ATOM 746 C CA . PHE A 1 91 ? 7.761 7.149 -8.829 1.00 87.94 91 PHE A CA 1
ATOM 747 C C . PHE A 1 91 ? 6.892 6.170 -8.060 1.00 87.94 91 PHE A C 1
ATOM 749 O O . PHE A 1 91 ? 6.243 5.335 -8.679 1.00 87.94 91 PHE A O 1
ATOM 756 N N . VAL A 1 92 ? 6.855 6.290 -6.739 1.00 89.31 92 VAL A N 1
ATOM 757 C CA . VAL A 1 92 ? 5.943 5.540 -5.872 1.00 89.31 92 VAL A CA 1
ATOM 758 C C . VAL A 1 92 ? 4.833 6.484 -5.436 1.00 89.31 92 VAL A C 1
ATOM 760 O O . VAL A 1 92 ? 5.113 7.538 -4.863 1.00 89.31 92 VAL A O 1
ATOM 763 N N . LEU A 1 93 ? 3.594 6.122 -5.759 1.00 86.81 93 LEU A N 1
ATOM 764 C CA . LEU A 1 93 ? 2.414 6.981 -5.696 1.00 86.81 93 LEU A CA 1
ATOM 765 C C . LEU A 1 93 ? 1.296 6.281 -4.917 1.00 86.81 93 LEU A C 1
ATOM 767 O O . LEU A 1 93 ? 0.976 5.122 -5.191 1.00 86.81 93 LEU A O 1
ATOM 771 N N . LYS A 1 94 ? 0.666 6.998 -3.983 1.00 83.94 94 LYS A N 1
ATOM 772 C CA . LYS A 1 94 ? -0.551 6.555 -3.287 1.00 83.94 94 LYS A CA 1
ATOM 773 C C . LYS A 1 94 ? -1.775 7.229 -3.929 1.00 83.94 94 LYS A C 1
ATOM 775 O O . LYS A 1 94 ? -1.708 8.430 -4.194 1.00 83.94 94 LYS A O 1
ATOM 780 N N . PRO A 1 95 ? -2.873 6.507 -4.213 1.00 78.31 95 PRO A N 1
ATOM 781 C CA . PRO A 1 95 ? -4.122 7.153 -4.596 1.00 78.31 95 PRO A CA 1
ATOM 782 C C . PRO A 1 95 ? -4.619 7.999 -3.420 1.00 78.31 95 PRO A C 1
ATOM 784 O O . PRO A 1 95 ? -4.775 7.501 -2.310 1.00 78.31 95 PRO A O 1
ATOM 787 N N . MET A 1 96 ? -4.807 9.293 -3.661 1.00 68.31 96 MET A N 1
ATOM 788 C CA . MET A 1 96 ? -5.301 10.253 -2.675 1.00 68.31 96 MET A CA 1
ATOM 789 C C . MET A 1 96 ? -6.447 11.040 -3.311 1.00 68.31 96 MET A C 1
ATOM 791 O O . MET A 1 96 ? -6.359 11.442 -4.474 1.00 68.31 96 MET A O 1
ATOM 795 N N . SER A 1 97 ? -7.528 11.242 -2.557 1.00 59.19 97 SER A N 1
ATOM 796 C CA . SER A 1 97 ? -8.691 12.038 -2.975 1.00 59.19 97 SER A CA 1
ATOM 797 C C . SER A 1 97 ? -8.3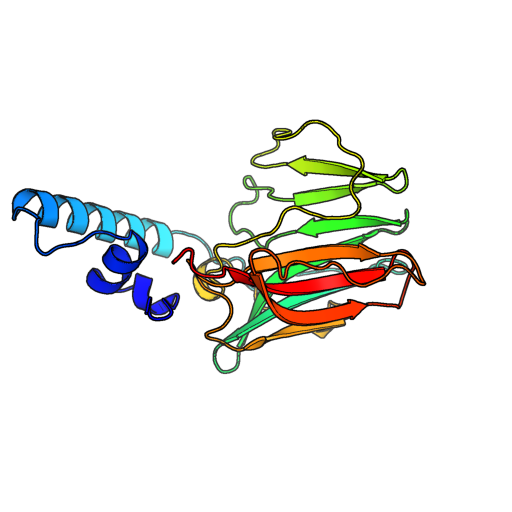74 13.527 -3.050 1.00 59.19 97 SER A C 1
ATOM 799 O O . SER A 1 97 ? -8.843 14.224 -3.951 1.00 59.19 97 SER A O 1
ATOM 801 N N . ASP A 1 98 ? -7.518 14.002 -2.149 1.00 58.75 98 ASP A N 1
ATOM 802 C CA . ASP A 1 98 ? -7.019 15.366 -2.166 1.00 58.75 98 ASP A CA 1
ATOM 803 C C . ASP A 1 98 ? -5.770 15.484 -3.053 1.00 58.75 98 ASP A C 1
ATOM 805 O O . ASP A 1 98 ? -4.680 15.021 -2.715 1.00 58.75 98 ASP A O 1
ATOM 809 N N . ARG A 1 99 ? -5.923 16.170 -4.193 1.00 51.25 99 ARG A N 1
ATOM 810 C CA . ARG A 1 99 ? -4.827 16.486 -5.126 1.00 51.25 99 ARG A CA 1
ATOM 811 C C . ARG A 1 99 ? -3.741 17.381 -4.514 1.00 51.25 99 ARG A C 1
ATOM 813 O O . ARG A 1 99 ? -2.678 17.529 -5.118 1.00 51.25 99 ARG A O 1
ATOM 820 N N . GLN A 1 100 ? -3.993 18.025 -3.373 1.00 42.38 100 GLN A N 1
ATOM 821 C CA . GLN A 1 100 ? -3.000 18.832 -2.659 1.00 42.38 100 GLN A CA 1
ATOM 822 C C . GLN A 1 100 ? -2.083 17.978 -1.765 1.00 42.38 100 GLN A C 1
ATOM 824 O O . GLN A 1 100 ? -0.919 18.340 -1.562 1.00 42.38 100 GLN A O 1
ATOM 829 N N . LEU A 1 101 ? -2.563 16.810 -1.327 1.00 48.38 101 LEU A N 1
ATOM 830 C CA . LEU A 1 101 ? -1.825 15.758 -0.624 1.00 48.38 101 LEU A CA 1
ATOM 831 C C . LEU A 1 101 ? -1.059 14.877 -1.625 1.00 48.38 101 LEU A C 1
ATOM 833 O O . LEU A 1 101 ? -1.322 13.691 -1.803 1.00 48.38 101 LEU A O 1
ATOM 837 N N . ASP A 1 102 ? -0.085 15.476 -2.307 1.00 50.31 102 ASP A N 1
ATOM 838 C CA . ASP A 1 102 ? 0.785 14.758 -3.240 1.00 50.31 102 ASP A CA 1
ATOM 839 C C . ASP A 1 102 ? 1.882 14.005 -2.466 1.00 50.31 102 ASP A C 1
ATOM 841 O O . ASP A 1 102 ? 2.989 14.515 -2.266 1.00 50.31 102 ASP A O 1
ATOM 845 N N . LEU A 1 103 ? 1.537 12.817 -1.955 1.00 56.72 103 LEU A N 1
ATOM 846 C CA . LEU A 1 103 ? 2.484 11.902 -1.322 1.00 56.72 103 LEU A CA 1
ATOM 847 C C . LEU A 1 103 ? 3.122 11.026 -2.401 1.00 56.72 103 LEU A C 1
ATOM 849 O O . LEU A 1 103 ? 2.620 9.948 -2.732 1.00 56.72 103 LEU A O 1
ATOM 853 N N . HIS A 1 104 ? 4.232 11.497 -2.963 1.00 63.75 104 HIS A N 1
ATOM 854 C CA . HIS A 1 104 ? 5.031 10.692 -3.877 1.00 63.75 104 HIS A CA 1
ATOM 855 C C . HIS A 1 104 ? 6.499 10.684 -3.487 1.00 63.75 104 HIS A C 1
ATOM 857 O O . HIS A 1 104 ? 7.086 11.681 -3.053 1.00 63.75 104 HIS A O 1
ATOM 863 N N . SER A 1 105 ? 7.108 9.527 -3.708 1.00 63.97 105 SER A N 1
ATOM 864 C CA . SER A 1 105 ? 8.555 9.380 -3.670 1.00 63.97 105 SER A CA 1
ATOM 865 C C . SER A 1 105 ? 9.068 9.221 -5.092 1.00 63.97 105 SER A C 1
ATOM 867 O O . SER A 1 105 ? 8.479 8.479 -5.875 1.00 63.97 105 SER A O 1
ATOM 869 N N . ARG A 1 106 ? 10.151 9.910 -5.440 1.00 73.19 106 ARG A N 1
ATOM 870 C CA . ARG A 1 106 ? 10.774 9.866 -6.764 1.00 73.19 106 ARG A CA 1
ATOM 871 C C . ARG A 1 106 ? 12.219 9.420 -6.640 1.00 73.19 106 ARG A C 1
ATOM 873 O O . ARG A 1 106 ? 12.955 10.006 -5.859 1.00 73.19 106 ARG A O 1
ATOM 880 N N . HIS A 1 107 ? 12.619 8.456 -7.451 1.00 67.44 107 HIS A N 1
ATOM 881 C CA . HIS A 1 107 ? 13.999 8.029 -7.612 1.00 67.44 107 HIS A CA 1
ATOM 882 C C . HIS A 1 107 ? 14.479 8.398 -9.017 1.00 67.44 107 HIS A C 1
ATOM 884 O O . HIS A 1 107 ? 13.911 7.951 -10.019 1.00 67.44 107 HIS A O 1
ATOM 890 N N . HIS A 1 108 ? 15.511 9.227 -9.088 1.00 73.56 108 HIS A N 1
ATOM 891 C CA . HIS A 1 108 ? 16.143 9.640 -10.334 1.00 73.56 108 HIS A CA 1
ATOM 892 C C . HIS A 1 108 ? 17.123 8.581 -10.841 1.00 73.56 108 HIS A C 1
ATOM 894 O O . HIS A 1 108 ? 17.598 7.731 -10.092 1.00 73.56 108 HIS A O 1
ATOM 900 N N . HIS A 1 109 ? 17.441 8.634 -12.133 1.00 60.50 109 HIS A N 1
ATOM 901 C CA . HIS A 1 109 ? 18.396 7.708 -12.743 1.00 60.50 109 HIS A CA 1
ATOM 902 C C . HIS A 1 109 ? 19.801 7.786 -12.109 1.00 60.50 109 HIS A C 1
ATOM 904 O O . HIS A 1 109 ? 20.518 6.794 -12.079 1.00 60.50 109 HIS A O 1
ATOM 910 N N . ASP A 1 110 ? 20.169 8.935 -11.538 1.00 70.38 110 ASP A N 1
ATOM 911 C CA . ASP A 1 110 ? 21.445 9.168 -10.848 1.00 70.38 110 ASP A CA 1
ATOM 912 C C . ASP A 1 110 ? 21.512 8.589 -9.414 1.00 70.38 110 ASP A C 1
ATOM 914 O O . ASP A 1 110 ? 22.498 8.794 -8.700 1.00 70.38 110 ASP A O 1
ATOM 918 N N . GLY A 1 111 ? 20.468 7.871 -8.981 1.00 60.03 111 GLY A N 1
ATOM 919 C CA . GLY A 1 111 ? 20.362 7.292 -7.641 1.00 60.03 111 GLY A CA 1
ATOM 920 C C . GLY A 1 111 ? 19.776 8.235 -6.589 1.00 60.03 111 GLY A C 1
ATOM 921 O O . GLY A 1 111 ? 19.692 7.862 -5.419 1.00 60.03 111 GLY A O 1
ATOM 922 N N . THR A 1 112 ? 19.384 9.455 -6.967 1.00 71.81 112 THR A N 1
ATOM 923 C CA . THR A 1 112 ? 18.833 10.435 -6.029 1.00 71.81 112 THR A CA 1
ATOM 924 C C . THR A 1 112 ? 17.379 10.123 -5.693 1.00 71.81 112 THR A C 1
ATOM 926 O O . THR A 1 112 ? 16.510 10.139 -6.569 1.00 71.81 112 THR A O 1
ATOM 929 N N . LEU A 1 113 ? 17.089 9.915 -4.405 1.00 71.38 113 LEU A N 1
ATOM 930 C CA . LEU A 1 113 ? 15.732 9.760 -3.891 1.00 71.38 113 LEU A CA 1
ATOM 931 C C . LEU A 1 113 ? 15.201 11.085 -3.321 1.00 71.38 113 LEU A C 1
ATOM 933 O O . LEU A 1 113 ? 15.829 11.725 -2.478 1.00 71.38 113 LEU A O 1
ATOM 937 N N . HIS A 1 114 ? 13.992 11.459 -3.735 1.00 68.25 114 HIS A N 1
ATOM 938 C CA . HIS A 1 114 ? 13.196 12.528 -3.144 1.00 68.25 114 HIS A CA 1
ATOM 939 C C . HIS A 1 114 ? 11.911 11.973 -2.547 1.00 68.25 114 HIS A C 1
ATOM 941 O O . HIS A 1 114 ? 11.177 11.246 -3.211 1.00 68.25 114 HIS A O 1
ATOM 947 N N . HIS A 1 115 ? 11.592 12.405 -1.332 1.00 60.41 115 HIS A N 1
ATOM 948 C CA . HIS A 1 115 ? 10.291 12.186 -0.714 1.00 60.41 115 HIS A CA 1
ATOM 949 C C . HIS A 1 115 ? 9.591 13.533 -0.521 1.00 60.41 115 HIS A C 1
ATOM 951 O O . HIS A 1 115 ? 10.169 14.464 0.054 1.00 60.41 115 HIS A O 1
ATOM 957 N N . LYS A 1 116 ? 8.366 13.661 -1.036 1.00 61.19 116 LYS A N 1
ATOM 958 C CA . LYS A 1 116 ? 7.532 14.851 -0.855 1.00 61.19 116 LYS A CA 1
ATOM 959 C C . LYS A 1 116 ? 6.233 14.475 -0.158 1.00 61.19 116 LYS A C 1
ATOM 961 O O . LYS A 1 116 ? 5.587 13.497 -0.521 1.00 61.19 116 LYS A O 1
ATOM 966 N N . VAL A 1 117 ? 5.858 15.309 0.805 1.00 55.16 117 VAL A N 1
ATOM 967 C CA . VAL A 1 117 ? 4.553 15.313 1.470 1.00 55.16 117 VAL A CA 1
ATOM 968 C C . VAL A 1 117 ? 4.072 16.765 1.402 1.00 55.16 117 VAL A C 1
ATOM 970 O O . VAL A 1 117 ? 4.856 17.676 1.665 1.00 55.16 117 VAL A O 1
ATOM 973 N N . PHE A 1 118 ? 2.830 17.013 0.973 1.00 48.56 118 PHE A N 1
ATOM 974 C CA . PHE A 1 118 ? 2.260 18.370 0.857 1.00 48.56 118 PHE A CA 1
ATOM 975 C C . PHE A 1 118 ? 3.111 19.365 0.039 1.00 48.56 118 PHE A C 1
ATOM 977 O O . PHE A 1 118 ? 3.295 20.518 0.427 1.00 48.56 118 PHE A O 1
ATOM 984 N N . LYS A 1 119 ? 3.682 18.928 -1.096 1.00 50.94 119 LYS A N 1
ATOM 985 C CA . LYS A 1 119 ? 4.579 19.722 -1.975 1.00 50.94 119 LYS A CA 1
ATOM 986 C C . LYS A 1 119 ? 5.876 20.229 -1.322 1.00 50.94 119 LYS A C 1
ATOM 988 O O . LYS A 1 119 ? 6.738 20.744 -2.040 1.00 50.94 119 LYS A O 1
ATOM 993 N N . GLN A 1 120 ? 6.064 20.035 -0.021 1.00 52.19 120 GLN A N 1
ATOM 994 C CA . GLN A 1 120 ? 7.297 20.345 0.687 1.00 52.19 120 GLN A CA 1
ATOM 995 C C . GLN A 1 120 ? 8.251 19.147 0.615 1.00 52.19 120 GLN A C 1
ATOM 997 O O . GLN A 1 120 ? 7.848 17.982 0.664 1.00 52.19 120 GLN A O 1
ATOM 1002 N N . LYS A 1 121 ? 9.543 19.431 0.429 1.00 53.72 121 LYS A N 1
ATOM 1003 C CA . LYS A 1 121 ? 10.595 18.410 0.504 1.00 53.72 121 LYS A CA 1
ATOM 1004 C C . LYS A 1 121 ? 10.795 18.085 1.983 1.00 53.72 121 LYS A C 1
ATOM 1006 O O . LYS A 1 121 ? 11.308 18.926 2.709 1.00 53.72 121 LYS A O 1
ATOM 1011 N N . VAL A 1 122 ? 10.366 16.902 2.416 1.00 52.03 122 VAL A N 1
ATOM 1012 C CA . VAL A 1 122 ? 10.418 16.515 3.839 1.00 52.03 122 VAL A CA 1
ATOM 1013 C C . VAL A 1 122 ? 11.775 15.919 4.217 1.00 52.03 122 VAL A C 1
ATOM 1015 O O . VAL A 1 122 ? 12.146 15.942 5.383 1.00 52.03 122 VAL A O 1
ATOM 1018 N N . LEU A 1 123 ? 12.553 15.439 3.240 1.00 54.53 123 LEU A N 1
ATOM 1019 C CA . LEU A 1 123 ? 13.871 14.851 3.479 1.00 54.53 123 LEU A CA 1
ATOM 1020 C C . LEU A 1 123 ? 14.934 15.427 2.525 1.00 54.53 123 LEU A C 1
ATOM 1022 O O . LEU A 1 123 ? 14.615 15.725 1.364 1.00 54.53 123 LEU A O 1
ATOM 1026 N N . PRO A 1 124 ? 16.194 15.574 2.986 1.00 54.09 124 PRO A N 1
ATOM 1027 C CA . PRO A 1 124 ? 17.324 15.828 2.102 1.00 54.09 124 PRO A CA 1
ATOM 1028 C C . PRO A 1 124 ? 17.419 14.728 1.040 1.00 54.09 124 PRO A C 1
ATOM 1030 O O . PRO A 1 124 ? 17.054 13.578 1.279 1.00 54.09 124 PRO A O 1
ATOM 1033 N N . ALA A 1 125 ? 17.918 15.085 -0.141 1.00 58.88 125 ALA A N 1
ATOM 1034 C CA . ALA A 1 125 ? 18.212 14.118 -1.188 1.00 58.88 125 ALA A CA 1
ATOM 1035 C C . ALA A 1 125 ? 19.226 13.087 -0.666 1.00 58.88 125 ALA A C 1
ATOM 1037 O O . ALA A 1 125 ? 20.343 13.453 -0.304 1.00 58.88 125 ALA A O 1
ATOM 1038 N N . GLN A 1 126 ? 18.838 11.814 -0.624 1.00 60.25 126 GLN A N 1
ATOM 1039 C CA . GLN 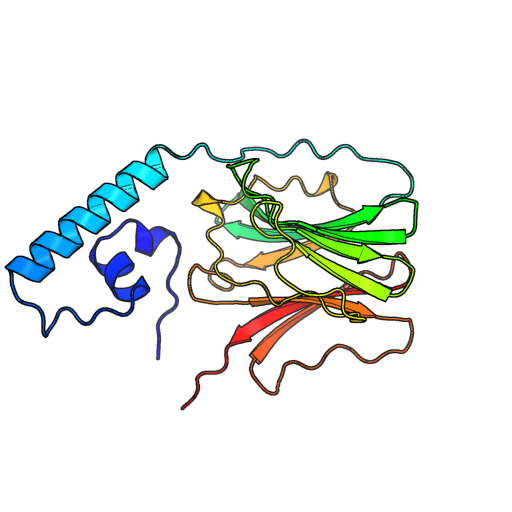A 1 126 ? 19.707 10.719 -0.196 1.00 60.25 126 GLN A CA 1
ATOM 1040 C C . GLN A 1 126 ? 19.860 9.726 -1.345 1.00 60.25 126 GLN A C 1
ATOM 1042 O O . GLN A 1 126 ? 18.900 9.456 -2.070 1.00 60.25 126 GLN A O 1
ATOM 1047 N N . LYS A 1 127 ? 21.064 9.171 -1.518 1.00 67.75 127 LYS A N 1
ATOM 1048 C CA . LYS A 1 127 ? 21.255 8.026 -2.409 1.00 67.75 127 LYS A CA 1
ATOM 1049 C C . LYS A 1 127 ? 20.681 6.791 -1.727 1.00 67.75 127 LYS A C 1
ATOM 1051 O O . LYS A 1 127 ? 21.215 6.350 -0.714 1.00 67.75 127 LYS A O 1
ATOM 1056 N N . SER A 1 128 ? 19.575 6.274 -2.245 1.00 74.19 128 SER A N 1
ATOM 1057 C CA . SER A 1 128 ? 18.932 5.070 -1.724 1.00 74.19 128 SER A CA 1
ATOM 1058 C C . SER A 1 128 ? 18.149 4.395 -2.831 1.00 74.19 128 SER A C 1
ATOM 1060 O O . SER A 1 128 ? 17.318 5.027 -3.471 1.00 74.19 128 SER A O 1
ATOM 1062 N N . GLN A 1 129 ? 18.362 3.094 -2.989 1.00 78.06 129 GLN A N 1
ATOM 1063 C CA . GLN A 1 129 ? 17.552 2.237 -3.851 1.00 78.06 129 GLN A CA 1
ATOM 1064 C C . GLN A 1 129 ? 16.218 1.830 -3.198 1.00 78.06 129 GLN A C 1
ATOM 1066 O O . GLN A 1 129 ? 15.329 1.306 -3.866 1.00 78.06 129 GLN A O 1
ATOM 1071 N N . SER A 1 130 ? 16.069 2.064 -1.891 1.00 81.88 130 SER A N 1
ATOM 1072 C CA . SER A 1 130 ? 14.854 1.765 -1.131 1.00 81.88 130 SER A CA 1
ATOM 1073 C C . SER A 1 130 ? 14.003 3.013 -0.948 1.00 81.88 130 SER A C 1
ATOM 1075 O O . SER A 1 130 ? 14.485 4.042 -0.467 1.00 81.88 130 SER A O 1
ATOM 1077 N N . PHE A 1 131 ? 12.723 2.896 -1.283 1.00 83.81 131 PHE A N 1
ATOM 1078 C CA . PHE A 1 131 ? 11.717 3.890 -0.941 1.00 83.81 131 PHE A CA 1
ATOM 1079 C C . PHE A 1 131 ? 11.320 3.767 0.539 1.00 83.81 131 PHE A C 1
ATOM 1081 O O . PHE A 1 131 ? 11.503 2.699 1.134 1.00 83.81 131 PHE A O 1
ATOM 1088 N N . PRO A 1 132 ? 10.757 4.828 1.152 1.00 83.56 132 PRO A N 1
ATOM 1089 C CA . PRO A 1 132 ? 10.206 4.731 2.497 1.00 83.56 132 PRO A CA 1
ATOM 1090 C C . PRO A 1 132 ? 9.178 3.600 2.589 1.00 83.56 132 PRO A C 1
ATOM 1092 O O . PRO A 1 132 ? 8.364 3.426 1.682 1.00 83.56 132 PRO A O 1
ATOM 1095 N N . ILE A 1 133 ? 9.209 2.849 3.690 1.00 86.75 133 ILE A N 1
ATOM 1096 C CA . ILE A 1 133 ? 8.193 1.833 3.978 1.00 86.75 133 ILE A CA 1
ATOM 1097 C C . ILE A 1 133 ? 6.865 2.548 4.242 1.00 86.75 133 ILE A C 1
ATOM 1099 O O . ILE A 1 133 ? 6.798 3.458 5.067 1.00 86.75 133 ILE A O 1
ATOM 1103 N N . ILE A 1 134 ? 5.810 2.126 3.547 1.00 87.75 134 ILE A N 1
ATOM 1104 C CA . ILE A 1 134 ? 4.481 2.741 3.621 1.00 87.75 134 ILE A CA 1
ATOM 1105 C C . ILE A 1 134 ? 3.561 1.849 4.457 1.00 87.75 134 ILE A C 1
ATOM 1107 O O . ILE A 1 134 ? 3.562 0.627 4.305 1.00 87.75 134 ILE A O 1
ATOM 1111 N N . ASN A 1 135 ? 2.768 2.461 5.332 1.00 87.44 135 ASN A N 1
ATOM 1112 C CA . ASN A 1 135 ? 1.770 1.808 6.178 1.00 87.44 135 ASN A CA 1
ATOM 1113 C C . ASN A 1 135 ? 0.461 2.623 6.190 1.00 87.44 135 ASN A C 1
ATOM 1115 O O . ASN A 1 135 ? 0.344 3.635 5.494 1.00 87.44 135 ASN A O 1
ATOM 1119 N N . GLY A 1 136 ? -0.530 2.165 6.960 1.00 83.69 136 GLY A N 1
ATOM 1120 C CA . GLY A 1 136 ? -1.804 2.867 7.112 1.00 83.69 136 GLY A CA 1
ATOM 1121 C C . GLY A 1 136 ? -2.663 2.794 5.853 1.00 83.69 136 GLY A C 1
ATOM 1122 O O . GLY A 1 136 ? -2.811 3.780 5.119 1.00 83.69 136 GLY A O 1
ATOM 1123 N N . PHE A 1 137 ? -3.207 1.605 5.586 1.00 85.81 137 PHE A N 1
ATOM 1124 C CA . PHE A 1 137 ? -4.003 1.333 4.391 1.00 85.81 137 PHE A CA 1
ATOM 1125 C C . PHE A 1 137 ? -5.490 1.205 4.732 1.00 85.81 137 PHE A C 1
ATOM 1127 O O . PHE A 1 137 ? -5.880 0.352 5.523 1.00 85.81 137 PHE A O 1
ATOM 1134 N N . THR A 1 138 ? -6.303 2.046 4.098 1.00 81.88 138 THR A N 1
ATOM 1135 C CA . THR A 1 138 ? -7.773 2.031 4.140 1.00 81.88 138 THR A CA 1
ATOM 1136 C C . THR A 1 138 ? -8.287 1.968 2.697 1.00 81.88 138 THR A C 1
ATOM 1138 O O . THR A 1 138 ? -8.588 3.008 2.099 1.00 81.88 138 THR A O 1
ATOM 1141 N N . PRO A 1 139 ? -8.240 0.788 2.050 1.00 80.81 139 PRO A N 1
ATOM 1142 C CA . PRO A 1 139 ? -8.561 0.639 0.632 1.00 80.81 139 PRO A CA 1
ATOM 1143 C C . PRO A 1 139 ? -9.959 1.141 0.232 1.00 80.81 139 PRO A C 1
ATOM 1145 O O . PRO A 1 139 ? -10.089 1.654 -0.875 1.00 80.81 139 PRO A O 1
ATOM 1148 N N . LYS A 1 140 ? -10.987 1.062 1.085 1.00 79.62 140 LYS A N 1
ATOM 1149 C CA . LYS A 1 140 ? -12.363 1.472 0.731 1.00 79.62 140 LYS A CA 1
ATOM 1150 C C . LYS A 1 140 ? -12.581 2.994 0.819 1.00 79.62 140 LYS A C 1
ATOM 1152 O O . LYS A 1 140 ? -13.407 3.535 0.074 1.00 79.62 140 LYS A O 1
ATOM 1157 N N . ASP A 1 141 ? -11.843 3.669 1.698 1.00 71.88 141 ASP A N 1
ATOM 1158 C CA . ASP A 1 141 ? -11.902 5.109 1.979 1.00 71.88 141 ASP A CA 1
ATOM 1159 C C . ASP A 1 141 ? -10.900 5.892 1.124 1.00 71.88 141 ASP A C 1
ATOM 1161 O O . ASP A 1 141 ? -11.202 6.990 0.656 1.00 71.88 141 ASP A O 1
ATOM 1165 N N . THR A 1 142 ? -9.697 5.347 0.911 1.00 66.88 142 THR A N 1
ATOM 1166 C CA . THR A 1 142 ? -8.608 6.033 0.185 1.00 66.88 142 THR A CA 1
ATOM 1167 C C . THR A 1 142 ? -8.318 5.439 -1.186 1.00 66.88 142 THR A C 1
ATOM 1169 O O . THR A 1 142 ? -7.760 6.124 -2.046 1.00 66.88 142 THR A O 1
ATOM 1172 N N . GLY A 1 143 ? -8.683 4.176 -1.407 1.00 66.19 143 GLY A N 1
ATOM 1173 C CA . GLY A 1 143 ? -8.328 3.455 -2.618 1.00 66.19 143 GLY A CA 1
ATOM 1174 C C . GLY A 1 143 ? -9.146 3.890 -3.825 1.00 66.19 143 GLY A C 1
ATOM 1175 O O . GLY A 1 143 ? -10.351 4.135 -3.766 1.00 66.19 143 GLY A O 1
ATOM 1176 N N . ALA A 1 144 ? -8.460 3.959 -4.958 1.00 82.62 144 ALA A N 1
ATOM 1177 C CA . ALA A 1 144 ? -9.110 3.959 -6.255 1.00 82.62 144 ALA A CA 1
ATOM 1178 C C . ALA A 1 144 ? -9.480 2.526 -6.644 1.00 82.62 144 ALA A C 1
ATOM 1180 O O . ALA A 1 144 ? -8.777 1.589 -6.266 1.00 82.62 144 ALA A O 1
ATOM 1181 N N . ILE A 1 145 ? -10.518 2.344 -7.461 1.00 88.12 145 ILE A N 1
ATOM 1182 C CA . ILE A 1 145 ? -10.740 1.040 -8.097 1.00 88.12 145 ILE A CA 1
ATOM 1183 C C . ILE A 1 145 ? -9.562 0.768 -9.037 1.00 88.12 145 ILE A C 1
ATOM 1185 O O . ILE A 1 145 ? -9.217 1.599 -9.882 1.00 88.12 145 ILE A O 1
ATOM 1189 N N . CYS A 1 146 ? -8.917 -0.378 -8.846 1.00 90.19 146 CYS A N 1
ATOM 1190 C CA . CYS A 1 146 ? -7.817 -0.841 -9.671 1.00 90.19 146 CYS A CA 1
ATOM 1191 C C . CYS A 1 146 ? -8.390 -1.497 -10.929 1.00 90.19 146 CYS A C 1
ATOM 1193 O O . CYS A 1 146 ? -9.093 -2.500 -10.830 1.00 90.19 146 CYS A O 1
ATOM 1195 N N . ASP A 1 147 ? -8.066 -0.956 -12.104 1.00 90.75 147 ASP A N 1
ATOM 1196 C CA . ASP A 1 147 ? -8.201 -1.683 -13.367 1.00 90.75 147 ASP A CA 1
ATOM 1197 C C . ASP A 1 147 ? -6.888 -2.428 -13.637 1.00 90.75 147 ASP A C 1
ATOM 1199 O O . ASP A 1 147 ? -5.881 -1.778 -13.950 1.00 90.75 147 ASP A O 1
ATOM 1203 N N . PRO A 1 148 ? -6.868 -3.772 -13.557 1.00 91.44 148 PRO A N 1
ATOM 1204 C CA . PRO A 1 148 ? -5.653 -4.534 -13.784 1.00 91.44 148 PRO A CA 1
ATOM 1205 C C . PRO A 1 148 ? -4.985 -4.264 -15.133 1.00 91.44 148 PRO A C 1
ATOM 1207 O O . PRO A 1 148 ? -3.763 -4.308 -15.244 1.00 91.44 148 PRO A O 1
ATOM 1210 N N . LYS A 1 149 ? -5.773 -3.932 -16.161 1.00 90.75 149 LYS A N 1
ATOM 1211 C CA . LYS A 1 149 ? -5.274 -3.718 -17.526 1.00 90.75 149 LYS A CA 1
ATOM 1212 C C . LYS A 1 149 ? -4.451 -2.438 -17.669 1.00 90.75 149 LYS A C 1
ATOM 1214 O O . LYS A 1 149 ? -3.738 -2.282 -18.659 1.00 90.75 149 LYS A O 1
ATOM 1219 N N . ALA A 1 150 ? -4.531 -1.525 -16.702 1.00 90.31 150 ALA A N 1
ATOM 1220 C CA . ALA A 1 150 ? -3.747 -0.295 -16.695 1.00 90.31 150 ALA A CA 1
ATOM 1221 C C . ALA A 1 150 ? -2.287 -0.501 -16.242 1.00 90.31 150 ALA A C 1
ATOM 1223 O O . ALA A 1 150 ? -1.483 0.437 -16.324 1.00 90.31 150 ALA A O 1
ATOM 1224 N N . PHE A 1 151 ? -1.940 -1.700 -15.761 1.00 93.25 151 PHE A N 1
ATOM 1225 C CA . PHE A 1 151 ? -0.645 -2.011 -15.162 1.00 93.25 151 PHE A CA 1
ATOM 1226 C C . PHE A 1 151 ? 0.084 -3.127 -15.915 1.00 93.25 151 PHE A C 1
ATOM 1228 O O . PHE A 1 151 ? -0.519 -4.066 -16.421 1.00 93.25 151 PHE A O 1
ATOM 1235 N N . THR A 1 152 ? 1.410 -3.019 -15.957 1.00 94.38 152 THR A N 1
ATOM 1236 C CA . THR A 1 152 ? 2.326 -4.054 -16.449 1.00 94.38 152 THR A CA 1
ATOM 1237 C C . THR A 1 152 ? 2.306 -5.279 -15.534 1.00 94.38 152 THR A C 1
ATOM 1239 O O . THR A 1 152 ? 2.371 -6.407 -16.006 1.00 94.38 152 THR A O 1
ATOM 1242 N N . GLY A 1 153 ? 2.201 -5.056 -14.222 1.00 95.00 153 GLY A N 1
ATOM 1243 C CA . GLY A 1 153 ? 2.177 -6.118 -13.225 1.00 95.00 153 GLY A CA 1
ATOM 1244 C C . GLY A 1 153 ? 1.503 -5.671 -11.934 1.00 95.00 153 GLY A C 1
ATOM 1245 O O . GLY A 1 153 ? 1.444 -4.477 -11.628 1.00 95.00 153 GLY A O 1
ATOM 1246 N N . ILE A 1 154 ? 0.955 -6.627 -11.188 1.00 96.25 154 ILE A N 1
ATOM 1247 C CA . ILE A 1 154 ? 0.142 -6.354 -10.001 1.00 96.25 154 ILE A CA 1
ATOM 1248 C C . ILE A 1 154 ? 0.524 -7.321 -8.896 1.00 96.25 154 ILE A C 1
ATOM 1250 O O . ILE A 1 154 ? 0.604 -8.528 -9.112 1.00 96.25 154 ILE A O 1
ATOM 1254 N N . VAL A 1 155 ? 0.722 -6.774 -7.702 1.00 97.25 155 VAL A N 1
ATOM 1255 C CA . VAL A 1 155 ? 0.721 -7.536 -6.459 1.00 97.25 155 VAL A CA 1
ATOM 1256 C C . VAL A 1 155 ? -0.686 -7.457 -5.885 1.00 97.25 155 VAL A C 1
ATOM 1258 O O . VAL A 1 155 ? -1.083 -6.422 -5.342 1.00 97.25 155 VAL A O 1
ATOM 1261 N N . GLU A 1 156 ? -1.453 -8.533 -6.047 1.00 96.31 156 GLU A N 1
ATOM 1262 C CA . GLU A 1 156 ? -2.745 -8.671 -5.379 1.00 96.31 156 GLU A CA 1
ATOM 1263 C C . GLU A 1 156 ? -2.533 -9.138 -3.941 1.00 96.31 156 GLU A C 1
ATOM 1265 O O . GLU A 1 156 ? -1.833 -10.115 -3.676 1.00 96.31 156 GLU A O 1
ATOM 1270 N N . VAL A 1 157 ? -3.142 -8.419 -3.005 1.00 95.06 157 VAL A N 1
ATOM 1271 C CA . VAL A 1 157 ? -3.056 -8.683 -1.574 1.00 95.06 157 VAL A CA 1
ATOM 1272 C C . VAL A 1 157 ? -4.447 -9.031 -1.062 1.00 95.06 157 VAL A C 1
ATOM 1274 O O . VAL A 1 157 ? -5.417 -8.333 -1.351 1.00 95.06 157 VAL A O 1
ATOM 1277 N N . ALA A 1 158 ? -4.557 -10.117 -0.302 1.00 92.56 158 ALA A N 1
ATOM 1278 C CA . ALA A 1 158 ? -5.824 -10.503 0.304 1.00 92.56 158 ALA A CA 1
ATOM 1279 C C . ALA A 1 158 ? -6.273 -9.483 1.368 1.00 92.56 158 ALA A C 1
ATOM 1281 O O . ALA A 1 158 ? -5.440 -8.863 2.043 1.00 92.56 158 ALA A O 1
ATOM 1282 N N . SER A 1 159 ? -7.589 -9.358 1.555 1.00 90.12 159 SER A N 1
ATOM 1283 C CA . SER A 1 159 ? -8.156 -8.686 2.728 1.00 90.12 159 SER A CA 1
ATOM 1284 C C . SER A 1 159 ? -7.578 -9.275 4.023 1.00 90.12 159 SER A C 1
ATOM 1286 O O . SER A 1 159 ? -7.210 -10.451 4.082 1.00 90.12 159 SER A O 1
ATOM 1288 N N . GLY A 1 160 ? -7.443 -8.453 5.063 1.00 88.50 160 GLY A N 1
ATOM 1289 C CA . GLY A 1 160 ? -6.874 -8.882 6.347 1.00 88.50 160 GLY A CA 1
ATOM 1290 C C . GLY A 1 160 ? -5.344 -8.800 6.451 1.00 88.50 160 GLY A C 1
ATOM 1291 O O . GLY A 1 160 ? -4.777 -9.025 7.523 1.00 88.50 160 GLY A O 1
ATOM 1292 N N . ILE A 1 161 ? -4.644 -8.482 5.358 1.00 91.25 161 ILE A N 1
ATOM 1293 C CA . ILE A 1 161 ? -3.176 -8.375 5.350 1.00 91.25 161 ILE A CA 1
ATOM 1294 C C . ILE A 1 161 ? -2.716 -6.935 5.570 1.00 91.25 161 ILE A C 1
ATOM 1296 O O . ILE A 1 161 ? -1.929 -6.659 6.482 1.00 91.25 161 ILE A O 1
ATOM 1300 N N . LEU A 1 162 ? -3.209 -6.023 4.734 1.00 89.12 162 LEU A N 1
ATOM 1301 C CA . LEU A 1 162 ? -2.991 -4.588 4.869 1.00 89.12 162 LEU A CA 1
ATOM 1302 C C . LEU A 1 162 ? -4.186 -3.978 5.598 1.00 89.12 162 LEU A C 1
ATOM 1304 O O . LEU A 1 162 ? -5.327 -4.331 5.318 1.00 89.12 162 LEU A O 1
ATOM 1308 N N . GLY A 1 163 ? -3.925 -3.066 6.530 1.00 84.31 163 GLY A N 1
ATOM 1309 C CA . GLY A 1 163 ? -4.977 -2.376 7.263 1.00 84.31 163 GLY A CA 1
ATOM 1310 C C . GLY A 1 163 ? -4.527 -1.024 7.816 1.00 84.31 163 GLY A C 1
ATOM 1311 O O . GLY A 1 163 ? -3.373 -0.617 7.637 1.00 84.31 163 GLY A O 1
ATOM 1312 N N . PRO A 1 164 ? -5.412 -0.321 8.538 1.00 83.50 164 PRO A N 1
ATOM 1313 C CA . PRO A 1 164 ? -5.140 1.016 9.062 1.00 83.50 164 PRO A CA 1
ATOM 1314 C C . PRO A 1 164 ? -3.934 1.054 10.007 1.00 83.50 164 PRO A C 1
ATOM 1316 O O . PRO A 1 164 ? -3.205 2.038 10.068 1.00 83.50 164 PRO A O 1
ATOM 1319 N N . ARG A 1 165 ? -3.709 -0.039 10.741 1.00 83.12 165 A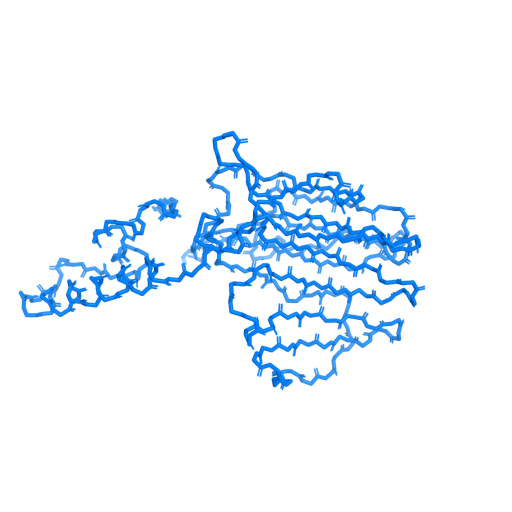RG A N 1
ATOM 1320 C CA . ARG A 1 165 ? -2.619 -0.177 11.719 1.00 83.12 165 ARG A CA 1
ATOM 1321 C C . ARG A 1 165 ? -1.683 -1.350 11.422 1.00 83.12 165 ARG A C 1
ATOM 1323 O O . ARG A 1 165 ? -0.659 -1.515 12.081 1.00 83.12 165 ARG A O 1
ATOM 1330 N N . HIS A 1 166 ? -2.048 -2.168 10.441 1.00 82.62 166 HIS A N 1
ATOM 1331 C CA . HIS A 1 166 ? -1.414 -3.444 10.145 1.00 82.62 166 HIS A CA 1
ATOM 1332 C C . HIS A 1 166 ? -0.849 -3.445 8.736 1.00 82.62 166 HIS A C 1
ATOM 1334 O O . HIS A 1 166 ? -1.368 -2.789 7.836 1.00 82.62 166 HIS A O 1
ATOM 1340 N N . GLY A 1 167 ? 0.191 -4.244 8.544 1.00 89.56 167 GLY A N 1
ATOM 1341 C CA . GLY A 1 167 ? 0.799 -4.399 7.238 1.00 89.56 167 GLY A CA 1
ATOM 1342 C C . GLY A 1 167 ? 1.645 -3.192 6.822 1.00 89.56 167 GLY A C 1
ATOM 1343 O O . GLY A 1 167 ? 1.422 -2.048 7.221 1.00 89.56 167 GLY A O 1
ATOM 1344 N N . CYS A 1 168 ? 2.668 -3.460 6.029 1.00 93.06 168 CYS A N 1
ATOM 1345 C CA . CYS A 1 168 ? 3.576 -2.471 5.477 1.00 93.06 168 CYS A CA 1
ATOM 1346 C C . CYS A 1 168 ? 3.953 -2.887 4.055 1.00 93.06 168 CYS A C 1
ATOM 1348 O O . CYS A 1 168 ? 4.087 -4.079 3.772 1.00 93.06 168 CYS A O 1
ATOM 1350 N N . ILE A 1 169 ? 4.162 -1.908 3.179 1.00 94.44 169 ILE A N 1
ATOM 1351 C CA . ILE A 1 169 ? 4.688 -2.127 1.833 1.00 94.44 169 ILE A CA 1
ATOM 1352 C C . ILE A 1 169 ? 6.087 -1.519 1.760 1.00 94.44 169 ILE A C 1
ATOM 1354 O O . ILE A 1 169 ? 6.267 -0.325 2.003 1.00 94.44 169 ILE A O 1
ATOM 1358 N N . GLY A 1 170 ? 7.069 -2.344 1.413 1.00 94.00 170 GLY A N 1
ATOM 1359 C CA . GLY A 1 170 ? 8.413 -1.917 1.034 1.00 94.00 170 GLY A CA 1
ATOM 1360 C C . GLY A 1 170 ? 8.561 -1.951 -0.482 1.00 94.00 170 GLY A C 1
ATOM 1361 O O . GLY A 1 170 ? 8.133 -2.913 -1.119 1.00 94.00 170 GLY A O 1
ATOM 1362 N N . VAL A 1 171 ? 9.171 -0.917 -1.060 1.00 94.00 171 VAL A N 1
ATOM 1363 C CA . VAL A 1 171 ? 9.515 -0.877 -2.487 1.00 94.00 171 VAL A CA 1
ATOM 1364 C C . VAL A 1 171 ? 11.006 -0.608 -2.624 1.00 94.00 171 VAL A C 1
ATOM 1366 O O . VAL A 1 171 ? 11.515 0.365 -2.065 1.00 94.00 171 VAL A O 1
ATOM 1369 N N . VAL A 1 172 ? 11.699 -1.455 -3.381 1.00 92.88 172 VAL A N 1
ATOM 1370 C CA . VAL A 1 172 ? 13.142 -1.351 -3.630 1.00 92.88 172 VAL A CA 1
ATOM 1371 C C . VAL A 1 172 ? 13.427 -1.514 -5.114 1.00 92.88 172 VAL A C 1
ATOM 1373 O O . VAL A 1 172 ? 12.797 -2.326 -5.788 1.00 92.88 172 VAL A O 1
ATOM 1376 N N . LEU A 1 173 ? 14.382 -0.739 -5.617 1.00 91.69 173 LEU A N 1
ATOM 1377 C CA . LEU A 1 173 ? 14.960 -0.916 -6.941 1.00 91.69 173 LEU A CA 1
ATOM 1378 C C . LEU A 1 173 ? 16.202 -1.797 -6.815 1.00 91.69 173 LEU A C 1
ATOM 1380 O O . LEU A 1 173 ? 17.166 -1.395 -6.178 1.00 91.69 173 LEU A O 1
ATOM 1384 N N . ALA A 1 174 ? 16.177 -2.994 -7.389 1.00 89.38 174 ALA A N 1
ATOM 1385 C CA . ALA A 1 174 ? 17.278 -3.947 -7.283 1.00 89.38 174 ALA A CA 1
ATOM 1386 C C . ALA A 1 174 ? 17.895 -4.221 -8.655 1.00 89.38 174 ALA A C 1
ATOM 1388 O O . ALA A 1 174 ? 17.182 -4.505 -9.621 1.00 89.38 174 ALA A O 1
ATOM 1389 N N . ASP A 1 175 ? 19.221 -4.180 -8.741 1.00 86.25 175 ASP A N 1
ATOM 1390 C CA . ASP A 1 175 ? 19.925 -4.594 -9.949 1.00 86.25 175 ASP A CA 1
ATOM 1391 C C . ASP A 1 175 ? 19.868 -6.119 -10.128 1.00 86.25 175 ASP A C 1
ATOM 1393 O O . ASP A 1 175 ? 19.552 -6.895 -9.218 1.00 86.25 175 ASP A O 1
ATOM 1397 N N . SER A 1 176 ? 20.161 -6.577 -11.344 1.00 78.81 176 SER A N 1
ATOM 1398 C CA . SER A 1 176 ? 20.262 -8.010 -11.624 1.00 78.81 176 SER A CA 1
ATOM 1399 C C . SER A 1 176 ? 21.405 -8.629 -10.818 1.00 78.81 176 SER A C 1
ATOM 1401 O O . SER A 1 176 ? 22.550 -8.211 -10.943 1.00 78.81 176 SER A O 1
ATOM 1403 N N . GLY A 1 177 ? 21.096 -9.639 -10.002 1.00 75.44 177 GLY A N 1
ATOM 1404 C CA . GLY A 1 177 ? 22.078 -10.327 -9.155 1.00 75.44 177 GLY A CA 1
ATOM 1405 C C . GLY A 1 177 ? 22.242 -9.731 -7.754 1.00 75.44 177 GLY A C 1
ATOM 1406 O O . GLY A 1 177 ? 22.835 -10.381 -6.897 1.00 75.44 177 GLY A O 1
ATOM 1407 N N . SER A 1 178 ? 21.667 -8.556 -7.477 1.00 75.19 178 SER A N 1
ATOM 1408 C CA . SER A 1 178 ? 21.507 -8.080 -6.104 1.00 75.19 178 SER A CA 1
ATOM 1409 C C . SER A 1 178 ? 20.521 -8.991 -5.367 1.00 75.19 178 SER A C 1
ATOM 1411 O O . SER A 1 178 ? 19.465 -9.341 -5.901 1.00 75.19 178 SER A O 1
ATOM 1413 N N . GLY A 1 179 ? 20.869 -9.400 -4.144 1.00 81.00 179 GLY A N 1
ATOM 1414 C CA . GLY A 1 179 ? 19.951 -10.131 -3.272 1.00 81.00 179 GLY A CA 1
ATOM 1415 C C . GLY A 1 179 ? 18.661 -9.342 -3.022 1.00 81.00 179 GLY A C 1
ATOM 1416 O O . GLY A 1 179 ? 18.616 -8.122 -3.189 1.00 81.00 179 GLY A O 1
ATOM 1417 N N . LEU A 1 180 ? 17.597 -10.041 -2.626 1.00 87.50 180 LEU A N 1
ATOM 1418 C CA . LEU A 1 180 ? 16.349 -9.383 -2.248 1.00 87.50 180 LEU A CA 1
ATOM 1419 C C . LEU A 1 180 ? 16.535 -8.597 -0.941 1.00 87.50 180 LEU A C 1
ATOM 1421 O O . LEU A 1 180 ? 17.322 -9.017 -0.090 1.00 87.50 180 LEU A O 1
ATOM 1425 N N . PRO A 1 181 ? 15.831 -7.465 -0.763 1.00 86.88 181 PRO A N 1
ATOM 1426 C CA . PRO A 1 181 ? 15.927 -6.701 0.467 1.00 86.88 181 PRO A CA 1
ATOM 1427 C C . PRO A 1 181 ? 15.421 -7.537 1.642 1.00 86.88 181 PRO A C 1
ATOM 1429 O O . PRO A 1 181 ? 14.323 -8.102 1.594 1.00 86.88 181 PRO A O 1
ATOM 1432 N N . ASP A 1 182 ? 16.236 -7.581 2.694 1.00 89.38 182 ASP A N 1
ATOM 1433 C CA . ASP A 1 182 ? 15.931 -8.281 3.932 1.00 89.38 182 ASP A CA 1
ATOM 1434 C C . ASP A 1 182 ? 15.396 -7.304 4.989 1.00 89.38 182 ASP A C 1
ATOM 1436 O O . ASP A 1 182 ? 16.086 -6.404 5.474 1.00 89.38 182 ASP A O 1
ATOM 1440 N N . TYR A 1 183 ? 14.131 -7.503 5.347 1.00 89.62 183 TYR A N 1
ATOM 1441 C CA . TYR A 1 183 ? 13.429 -6.757 6.388 1.00 89.62 183 TYR A CA 1
ATOM 1442 C C . TYR A 1 183 ? 13.172 -7.595 7.643 1.00 89.62 183 TYR A C 1
ATOM 1444 O O . TYR A 1 183 ? 12.509 -7.125 8.572 1.00 89.62 183 TYR A O 1
ATOM 1452 N N . THR A 1 184 ? 13.688 -8.827 7.699 1.00 91.19 184 THR A N 1
ATOM 1453 C CA . THR A 1 184 ? 13.377 -9.790 8.763 1.00 91.19 184 THR A CA 1
ATOM 1454 C C . THR A 1 184 ? 13.831 -9.333 10.147 1.00 91.19 184 THR A C 1
ATOM 1456 O O . THR A 1 184 ? 13.318 -9.818 11.153 1.00 91.19 184 THR A O 1
ATOM 1459 N N . TRP A 1 185 ? 14.717 -8.344 10.233 1.00 89.12 185 TRP A N 1
ATOM 1460 C CA . TRP A 1 185 ? 15.133 -7.723 11.490 1.00 89.12 185 TRP A CA 1
ATOM 1461 C C . TRP A 1 185 ? 13.991 -7.001 12.235 1.00 89.12 185 TRP A C 1
ATOM 1463 O O . TRP A 1 185 ? 14.001 -6.977 13.461 1.00 89.12 185 TRP A O 1
ATOM 1473 N N . ALA A 1 186 ? 12.982 -6.464 11.536 1.00 89.56 186 ALA A N 1
ATOM 1474 C CA . ALA A 1 186 ? 11.832 -5.780 12.158 1.00 89.56 186 ALA A CA 1
ATOM 1475 C C . ALA A 1 186 ? 10.465 -6.230 11.639 1.00 89.56 186 ALA A C 1
ATOM 1477 O O . ALA A 1 186 ? 9.438 -5.880 12.227 1.00 89.56 186 ALA A O 1
ATOM 1478 N N . TYR A 1 187 ? 10.430 -6.994 10.552 1.00 93.19 187 TYR A N 1
ATOM 1479 C CA . TYR A 1 187 ? 9.196 -7.356 9.878 1.00 93.19 187 TYR A CA 1
ATOM 1480 C C . TYR A 1 187 ? 9.129 -8.852 9.594 1.00 93.19 187 TYR A C 1
ATOM 1482 O O . TYR A 1 187 ? 10.132 -9.523 9.379 1.00 93.19 187 TYR A O 1
ATOM 1490 N N . GLU A 1 188 ? 7.921 -9.386 9.594 1.00 93.81 188 GLU A N 1
ATOM 1491 C CA . GLU A 1 188 ? 7.589 -10.640 8.938 1.00 93.81 188 GLU A CA 1
ATOM 1492 C C . GLU A 1 188 ? 7.297 -10.327 7.466 1.00 93.81 188 GLU A C 1
ATOM 1494 O O . GLU A 1 188 ? 6.417 -9.516 7.168 1.00 93.81 188 GLU A O 1
ATOM 1499 N N . ILE A 1 189 ? 8.055 -10.921 6.542 1.00 94.81 189 ILE A N 1
ATOM 1500 C CA . ILE A 1 189 ? 7.811 -10.773 5.103 1.00 94.81 189 ILE A CA 1
ATOM 1501 C C . ILE A 1 189 ? 6.750 -11.797 4.712 1.00 94.81 189 ILE A C 1
ATOM 1503 O O . ILE A 1 189 ? 6.991 -12.998 4.776 1.00 94.81 189 ILE A O 1
ATOM 1507 N N . LEU A 1 190 ? 5.580 -11.315 4.302 1.00 95.00 190 LEU A N 1
ATOM 1508 C CA . LEU A 1 190 ? 4.454 -12.158 3.900 1.00 95.00 190 LEU A CA 1
ATOM 1509 C C . LEU A 1 190 ? 4.567 -12.552 2.428 1.00 95.00 190 LEU A C 1
ATOM 1511 O O . LEU A 1 190 ? 4.246 -13.670 2.036 1.00 95.00 190 LEU A O 1
ATOM 1515 N N . THR A 1 191 ? 5.006 -11.620 1.586 1.00 95.44 191 THR A N 1
ATOM 1516 C CA . THR A 1 191 ? 5.215 -11.858 0.156 1.00 95.44 191 THR A CA 1
ATOM 1517 C C . THR A 1 191 ? 6.250 -10.886 -0.378 1.00 95.44 191 THR A C 1
ATOM 1519 O O . THR A 1 191 ? 6.288 -9.724 0.026 1.00 95.44 191 THR A O 1
ATOM 1522 N N . GLN A 1 192 ? 7.059 -11.339 -1.332 1.00 95.62 192 GLN A N 1
ATOM 1523 C CA . GLN A 1 192 ? 7.990 -10.491 -2.056 1.00 95.62 192 GLN A CA 1
ATOM 1524 C C . GLN A 1 192 ? 7.879 -10.783 -3.549 1.00 95.62 192 GLN A C 1
ATOM 1526 O O . GLN A 1 192 ? 8.125 -11.900 -3.994 1.00 95.62 192 GLN A O 1
ATOM 1531 N N . THR A 1 193 ? 7.461 -9.781 -4.316 1.00 96.75 193 THR A N 1
ATOM 1532 C CA . THR A 1 193 ? 7.280 -9.884 -5.767 1.00 96.75 193 THR A CA 1
ATOM 1533 C C . THR A 1 193 ? 8.341 -9.057 -6.470 1.00 96.75 193 THR A C 1
ATOM 1535 O O . THR A 1 193 ? 8.621 -7.929 -6.062 1.00 96.75 193 THR A O 1
ATOM 1538 N N . VAL A 1 194 ? 8.927 -9.613 -7.529 1.00 95.81 194 VAL A N 1
ATOM 1539 C CA . VAL A 1 194 ? 9.959 -8.949 -8.330 1.00 95.81 194 VAL A CA 1
ATOM 1540 C C . VAL A 1 194 ? 9.460 -8.789 -9.757 1.00 95.81 194 VAL A C 1
ATOM 1542 O O . VAL A 1 194 ? 9.229 -9.780 -10.445 1.00 95.81 194 VAL A O 1
ATOM 1545 N N . PHE A 1 195 ? 9.360 -7.545 -10.205 1.00 95.44 195 PHE A N 1
ATOM 1546 C CA . PHE A 1 195 ? 9.065 -7.179 -11.586 1.00 95.44 195 PHE A CA 1
ATOM 1547 C C . PHE A 1 195 ? 10.379 -7.007 -12.352 1.00 95.44 195 PHE A C 1
ATOM 1549 O O . PHE A 1 195 ? 11.213 -6.167 -11.989 1.00 95.44 195 PHE A O 1
ATOM 1556 N N . ARG A 1 196 ? 10.596 -7.863 -13.358 1.00 93.75 196 ARG A N 1
ATOM 1557 C CA . ARG A 1 196 ? 11.882 -8.048 -14.059 1.00 93.75 196 ARG A CA 1
ATOM 1558 C C . ARG A 1 196 ? 11.902 -7.525 -15.494 1.00 93.75 196 ARG A C 1
ATOM 1560 O O . ARG A 1 196 ? 12.856 -7.757 -16.225 1.00 93.75 196 ARG A O 1
ATOM 1567 N N . GLU A 1 197 ? 10.860 -6.820 -15.906 1.00 90.31 197 GLU A N 1
ATOM 1568 C CA . GLU A 1 197 ? 10.669 -6.342 -17.275 1.00 90.31 197 GLU A CA 1
ATOM 1569 C C . GLU A 1 197 ? 11.745 -5.326 -17.684 1.00 90.31 197 GLU A C 1
ATOM 1571 O O . GLU A 1 197 ? 12.079 -5.207 -18.861 1.00 90.31 197 GLU A O 1
ATOM 1576 N N . VAL A 1 198 ? 12.289 -4.580 -16.715 1.00 88.62 198 VAL A N 1
ATOM 1577 C CA . VAL A 1 198 ? 13.303 -3.538 -16.920 1.00 88.62 198 VAL A CA 1
ATOM 1578 C C . VAL A 1 198 ? 14.243 -3.432 -15.721 1.00 88.62 198 VAL A C 1
ATOM 1580 O O . VAL A 1 198 ? 13.820 -3.623 -14.583 1.00 88.62 198 VAL A O 1
ATOM 1583 N N . SER A 1 199 ? 15.502 -3.058 -15.974 1.00 86.06 199 SER A N 1
ATOM 1584 C CA . SER A 1 199 ? 16.484 -2.751 -14.925 1.00 86.06 199 SER A CA 1
ATOM 1585 C C . SER A 1 199 ? 16.471 -1.252 -14.545 1.00 86.06 199 SER A C 1
ATOM 1587 O O . SER A 1 199 ? 16.314 -0.403 -15.441 1.00 86.06 199 SER A O 1
ATOM 1589 N N . PRO A 1 200 ? 16.655 -0.900 -13.254 1.00 90.06 200 PRO A N 1
ATOM 1590 C CA . PRO A 1 200 ? 16.634 -1.803 -12.095 1.00 90.06 200 PRO A CA 1
ATOM 1591 C C . PRO A 1 200 ? 15.243 -2.425 -11.881 1.00 90.06 200 PRO A C 1
ATOM 1593 O O . PRO A 1 200 ? 14.215 -1.792 -12.147 1.00 90.06 200 PRO A O 1
ATOM 1596 N N . HIS A 1 201 ? 15.215 -3.672 -11.409 1.00 93.00 201 HIS A N 1
ATOM 1597 C CA . HIS A 1 201 ? 13.984 -4.407 -11.123 1.00 93.00 201 HIS A CA 1
ATOM 1598 C C . HIS A 1 201 ? 13.220 -3.753 -9.974 1.00 93.00 201 HIS A C 1
ATOM 1600 O O . HIS A 1 201 ? 13.823 -3.253 -9.026 1.00 93.00 201 HIS A O 1
ATOM 1606 N N . VAL A 1 202 ? 11.889 -3.808 -10.017 1.00 94.88 202 VAL A N 1
ATOM 1607 C CA . VAL A 1 202 ? 11.057 -3.339 -8.900 1.00 94.88 202 VAL A CA 1
ATOM 1608 C C . VAL A 1 202 ? 10.756 -4.517 -7.989 1.00 94.88 202 VAL A C 1
ATOM 1610 O O . VAL A 1 202 ? 10.103 -5.473 -8.399 1.00 94.88 202 VAL A O 1
ATOM 1613 N N . VAL A 1 203 ? 11.206 -4.434 -6.741 1.00 96.00 203 VAL A N 1
ATOM 1614 C CA . VAL A 1 203 ? 10.876 -5.392 -5.689 1.00 96.00 203 VAL A CA 1
ATOM 1615 C C . VAL A 1 203 ? 9.822 -4.781 -4.780 1.00 96.00 203 VAL A C 1
ATOM 1617 O O . VAL A 1 203 ? 10.052 -3.743 -4.162 1.00 96.00 203 VAL A O 1
ATOM 1620 N N . VAL A 1 204 ? 8.674 -5.442 -4.676 1.00 96.94 204 VAL A N 1
ATOM 1621 C CA . VAL A 1 204 ? 7.592 -5.081 -3.758 1.00 96.94 204 VAL A CA 1
ATOM 1622 C C . VAL A 1 204 ? 7.526 -6.123 -2.653 1.00 96.94 204 VAL A C 1
ATOM 1624 O O . VAL A 1 204 ? 7.334 -7.306 -2.923 1.00 96.94 204 VAL A O 1
ATOM 1627 N N . SER A 1 205 ? 7.666 -5.681 -1.407 1.00 97.19 205 SER A N 1
ATOM 1628 C CA . SER A 1 205 ? 7.587 -6.533 -0.218 1.00 97.19 205 SER A CA 1
ATOM 1629 C C . SER A 1 205 ? 6.334 -6.184 0.576 1.00 97.19 205 SER A C 1
ATOM 1631 O O . SER A 1 205 ? 6.188 -5.051 1.031 1.00 97.19 205 SER A O 1
ATOM 1633 N N . ILE A 1 206 ? 5.442 -7.156 0.749 1.00 96.62 206 ILE A N 1
ATOM 1634 C CA . ILE A 1 206 ? 4.287 -7.077 1.642 1.00 96.62 206 ILE A CA 1
ATOM 1635 C C . ILE A 1 206 ? 4.704 -7.678 2.974 1.00 96.62 206 ILE A C 1
ATOM 1637 O O . ILE A 1 206 ? 5.186 -8.809 3.036 1.00 96.62 206 ILE A O 1
ATOM 1641 N N . MET A 1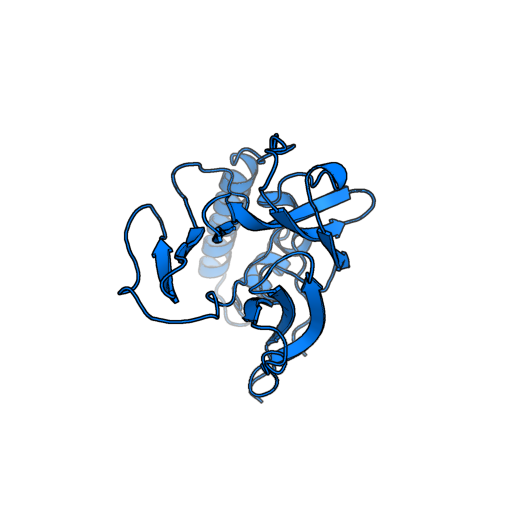 207 ? 4.567 -6.900 4.038 1.00 95.69 207 MET A N 1
ATOM 1642 C CA . MET A 1 207 ? 5.184 -7.199 5.323 1.00 95.69 207 MET A CA 1
ATOM 1643 C C . MET A 1 207 ? 4.236 -6.908 6.475 1.00 95.69 207 MET A C 1
ATOM 1645 O O . MET A 1 207 ? 3.301 -6.129 6.328 1.00 95.69 207 MET A O 1
ATOM 1649 N N . ARG A 1 208 ? 4.522 -7.456 7.653 1.00 91.75 208 ARG A N 1
ATOM 1650 C CA . ARG A 1 208 ? 3.888 -7.094 8.924 1.00 91.75 208 ARG A CA 1
ATOM 1651 C C . ARG A 1 208 ? 4.968 -6.739 9.937 1.00 91.75 208 ARG A C 1
ATOM 1653 O O . ARG A 1 208 ? 5.999 -7.396 9.994 1.00 91.75 208 ARG A O 1
ATOM 1660 N N . LYS A 1 209 ? 4.761 -5.688 10.731 1.00 87.62 209 LYS A N 1
ATOM 1661 C CA . LYS A 1 209 ? 5.711 -5.321 11.788 1.00 87.62 209 LYS A CA 1
ATOM 1662 C C . LYS A 1 209 ? 5.753 -6.433 12.840 1.00 87.62 209 LYS A C 1
ATOM 1664 O O . LYS A 1 209 ? 4.697 -6.844 13.318 1.00 87.62 209 LYS A O 1
ATOM 1669 N N . LYS A 1 210 ? 6.949 -6.905 13.201 1.00 86.06 210 LYS A N 1
ATOM 1670 C CA . LYS A 1 210 ? 7.119 -7.818 14.338 1.00 86.06 210 LYS A CA 1
ATOM 1671 C C . LYS A 1 210 ? 6.714 -7.078 15.607 1.00 86.06 210 LYS A C 1
ATOM 1673 O O . LYS A 1 210 ? 7.024 -5.896 15.768 1.00 86.06 210 LYS A O 1
ATOM 1678 N N . HIS A 1 211 ? 6.003 -7.755 16.498 1.00 70.06 211 HIS A N 1
ATOM 1679 C CA . HIS A 1 211 ? 5.753 -7.191 17.814 1.00 70.06 211 HIS A CA 1
ATOM 1680 C C . HIS A 1 211 ? 7.090 -7.067 18.545 1.00 70.06 211 HIS A C 1
ATOM 1682 O O . HIS A 1 211 ? 7.837 -8.041 18.638 1.00 70.06 211 HIS A O 1
ATOM 1688 N N . SER A 1 212 ? 7.393 -5.869 19.043 1.00 54.38 212 SER A N 1
ATOM 1689 C CA . SER A 1 212 ? 8.308 -5.747 20.170 1.00 54.38 212 SER A CA 1
ATOM 1690 C C . SER A 1 212 ? 7.637 -6.493 21.322 1.00 54.38 212 SER A C 1
ATOM 1692 O O . SER A 1 212 ? 6.494 -6.163 21.648 1.00 54.38 212 SER A O 1
ATOM 1694 N N . GLY A 1 213 ? 8.277 -7.553 21.816 1.00 40.12 213 GLY A N 1
ATOM 1695 C CA . GLY A 1 213 ? 7.843 -8.231 23.039 1.00 40.12 213 GLY A CA 1
ATOM 1696 C C . GLY A 1 213 ? 7.851 -7.296 24.238 1.00 40.12 213 GLY A C 1
ATOM 1697 O O . GLY A 1 213 ? 8.541 -6.251 24.164 1.00 40.12 213 GLY A O 1
#

Foldseek 3Di:
DLAQQALVLLVDLVSVCVLVVHDPVPDDPVVVVVSVVVSVVVVVVLVPQDELEADPQDDDPQKAKEFEWEDDPPFTWTQWMWIQDNQRKIKIFGQASDPQQGFIWIAHPVQWIFTDGSNDGPDDTDRFQKDDKDAADHRVRRTYGDDPVSHPYYDYDYPSQGHRHWKIKIKGQAAVPDDDDDPVVFWDFPDWDWADPDHSIIIITIITGDDPD

Radius of gyration: 18.68 Å; chains: 1; bounding box: 41×32×58 Å

Secondary structure (DSSP, 8-state):
------TGGGGSHHHHHHHHT--GGG--HHHHHHHHHHHHHHHHHHHHSPP--B------TT-EEEEEEEEETTEEEEEEEEEE-TTS-EEEE---S-TT---EEEE-TTSEEEEEETTEE-S--EE-SBPPPB----HHHHPEEP-GGG-SEEEEEETTTS-SSS-EEEEEEE-TTPPPP--TTTEEEEEEEEE-SSSSEEEEEEEEEPPP-